Protein 3WMV (pdb70)

Secondary structure (DSSP, 8-state):
---BEEEETTT--EEEETT--SSPPTTEEEEEES--SGGG-EEEEEEETTEEEEEETTT--EEEETT--SSPPTTPBEEEES---GGG-EEEETTTTEEEETTS-EEEETT--SSPPTTEEEEEES--SGGG-EEEEETTEEEEE--TT-/--BEEEETTT--EEEETT--SSPPTTEEEEEES---GGG-EEEEEEETTEEEEEETTT--EEEETT--SSPPTTPBEEEES---GGG-EEEETTTTEEEETTS-EEEETT--SSPPTTEEEEEE---SGGG-EEEEETTEEEEE--TT-

B-factor: mean 10.05, std 6.32, range [4.51, 70.43]

Sequence (299 aa):
MATFLIKHKASGKFLHPKGGSSNPANDTNLVLHSDIHERMYFQFDVVDERWGYIKHAASGKIVHPLGGKADPPNETKLVLHQDRHDRALFAMMDFFNDNIIHKAGKYVHPKGGSSTTNPPNETLTVMMHGDKHGAMEFIFVSPKNKDKRVLVYVATFLIKHKASGKFLHPKGGSSNPANDTNLVLHSDIHERMYFQFDVVDERWGYIKHAASGKIVHPLGGKADPPNETKLVLHQDRHDRALFAMMDFFNDNIIHKAGKYVHPKGGSTNPPNETLTVMHGDKHGAMEFIFVSPKNKDKRVLVYV

Radius of gyration: 20.75 Å; Cα contacts (8 Å, |Δi|>4): 822; chains: 2; bounding box: 52×41×52 Å

Structure (mmCIF, N/CA/C/O backbone):
data_3WMV
#
_entry.id   3WMV
#
_cell.length_a   80.276
_cell.length_b   64.215
_cell.length_c   74.282
_cell.angle_alpha   90.00
_cell.angle_beta   121.51
_cell.angle_gamma   90.00
#
_symmetry.space_group_name_H-M   'C 1 2 1'
#
loop_
_entity.id
_entity.type
_entity.pdbx_description
1 polymer Lectin
2 non-polymer 2-acetamido-2-deoxy-alpha-D-galactopyranose
3 water water
#
loop_
_atom_site.group_PDB
_atom_site.id
_atom_site.type_symbol
_atom_site.label_atom_id
_atom_site.label_alt_id
_atom_site.label_comp_id
_atom_site.label_asym_id
_atom_site.label_entity_id
_atom_site.label_seq_id
_atom_site.pdbx_PDB_ins_code
_atom_site.Cartn_x
_atom_site.Cartn_y
_atom_site.Cartn_z
_atom_site.occupancy
_atom_site.B_iso_or_equiv
_atom_site.auth_seq_id
_atom_site.auth_comp_id
_atom_site.auth_asym_id
_atom_site.auth_atom_id
_atom_site.pdbx_PDB_model_num
ATOM 1 N N . MET A 1 4 ? -1.477 20.734 20.337 1.00 24.86 0 MET A N 1
ATOM 2 C CA . MET A 1 4 ? -0.526 19.689 20.308 1.00 18.29 0 MET A CA 1
ATOM 3 C C . MET A 1 4 ? -1.215 18.450 19.738 1.00 18.15 0 MET A C 1
ATOM 4 O O . MET A 1 4 ? -2.457 18.378 19.656 1.00 22.90 0 MET A O 1
ATOM 9 N N . ALA A 1 5 ? -0.464 17.463 19.277 1.00 15.41 1 ALA A N 1
ATOM 10 C CA . ALA A 1 5 ? -0.997 16.319 18.513 1.00 12.59 1 ALA A CA 1
ATOM 11 C C . ALA A 1 5 ? -1.900 15.510 19.465 1.00 11.51 1 ALA A C 1
ATOM 12 O O . ALA A 1 5 ? -1.483 15.210 20.612 1.00 19.61 1 ALA A O 1
ATOM 14 N N . THR A 1 6 ? -3.062 15.161 19.071 1.00 9.47 2 THR A N 1
ATOM 15 C CA . THR A 1 6 ? -3.918 14.215 19.775 1.00 7.95 2 THR A CA 1
ATOM 16 C C . THR A 1 6 ? -3.936 12.947 18.964 1.00 8.22 2 THR A C 1
ATOM 17 O O . THR A 1 6 ? -4.021 13.016 17.714 1.00 10.26 2 THR A O 1
ATOM 21 N N . PHE A 1 7 ? -3.877 11.803 19.606 1.00 6.77 3 PHE A N 1
ATOM 22 C CA . PHE A 1 7 ? -3.754 10.567 18.904 1.00 6.39 3 PHE A CA 1
ATOM 23 C C . PHE A 1 7 ? -4.398 9.422 19.699 1.00 5.53 3 PHE A C 1
ATOM 24 O O . PHE A 1 7 ? -4.663 9.557 20.883 1.00 6.53 3 PHE A O 1
ATOM 32 N N . LEU A 1 8 ? -4.579 8.320 18.969 1.00 5.90 4 LEU A N 1
ATOM 33 C CA . LEU A 1 8 ? -4.997 7.057 19.586 1.00 5.38 4 LEU A CA 1
ATOM 34 C C . LEU A 1 8 ? -3.752 6.171 19.674 1.00 5.61 4 LEU A C 1
ATOM 35 O O . LEU A 1 8 ? -2.923 6.166 18.773 1.00 6.03 4 LEU A O 1
ATOM 40 N N . ILE A 1 9 ? -3.638 5.447 20.785 1.00 5.02 5 ILE A N 1
ATOM 41 C CA . ILE A 1 9 ? -2.584 4.477 20.989 1.00 5.29 5 ILE A CA 1
ATOM 42 C C . ILE A 1 9 ? -3.155 3.109 20.629 1.00 5.13 5 ILE A C 1
ATOM 43 O O . ILE A 1 9 ? -3.992 2.571 21.327 1.00 5.94 5 ILE A O 1
ATOM 48 N N . LYS A 1 10 ? -2.726 2.597 19.465 1.00 5.43 6 LYS A N 1
ATOM 49 C CA . LYS A 1 10 ? -3.302 1.394 18.883 1.00 4.96 6 LYS A CA 1
ATOM 50 C C . LYS A 1 10 ? -2.348 0.225 18.999 1.00 5.51 6 LYS A C 1
ATOM 51 O O . LYS A 1 10 ? -1.199 0.278 18.489 1.00 5.70 6 LYS A O 1
ATOM 57 N N . HIS A 1 11 ? -2.798 -0.831 19.667 1.00 5.00 7 HIS A N 1
ATOM 58 C CA . HIS A 1 11 ? -2.064 -2.091 19.695 1.00 5.49 7 HIS A CA 1
ATOM 59 C C . HIS A 1 11 ? -2.018 -2.670 18.298 1.00 5.46 7 HIS A C 1
ATOM 60 O O . HIS A 1 11 ? -3.052 -2.906 17.672 1.00 6.90 7 HIS A O 1
ATOM 67 N N . LYS A 1 12 ? -0.821 -2.796 17.728 1.00 5.66 8 LYS A N 1
ATOM 68 C CA . LYS A 1 12 ? -0.704 -3.019 16.322 1.00 6.57 8 LYS A CA 1
ATOM 69 C C . LYS A 1 12 ? -1.303 -4.356 15.906 1.00 7.52 8 LYS A C 1
ATOM 70 O O . LYS A 1 12 ? -1.984 -4.458 14.877 1.00 9.53 8 LYS A O 1
ATOM 76 N N . ALA A 1 13 ? -1.061 -5.407 16.668 1.00 7.31 9 ALA A N 1
ATOM 77 C CA . ALA A 1 13 ? -1.507 -6.698 16.275 1.00 9.04 9 ALA A CA 1
ATOM 78 C C . ALA A 1 13 ? -3.017 -6.868 16.283 1.00 8.40 9 ALA A C 1
ATOM 79 O O . ALA A 1 13 ? -3.586 -7.477 15.378 1.00 13.94 9 ALA A O 1
ATOM 81 N N . SER A 1 14 ? -3.689 -6.294 17.279 1.00 7.35 10 SER A N 1
ATOM 82 C CA . SER A 1 14 ? -5.108 -6.522 17.480 1.00 7.77 10 SER A CA 1
ATOM 83 C C . SER A 1 14 ? -6.006 -5.423 16.988 1.00 6.80 10 SER A C 1
ATOM 84 O O . SER A 1 14 ? -7.215 -5.641 16.849 1.00 8.78 10 SER A O 1
ATOM 87 N N . GLY A 1 15 ? -5.451 -4.228 16.816 1.00 6.70 11 GLY A N 1
ATOM 88 C CA . GLY A 1 15 ? -6.221 -3.048 16.526 1.00 6.99 11 GLY A CA 1
ATOM 89 C C . GLY A 1 15 ? -6.963 -2.435 17.691 1.00 6.03 11 GLY A C 1
ATOM 90 O O . GLY A 1 15 ? -7.681 -1.445 17.498 1.00 7.33 11 GLY A O 1
ATOM 91 N N . LYS A 1 16 ? -6.845 -3.006 18.889 1.00 6.25 12 LYS A N 1
ATOM 92 C CA . LYS A 1 16 ? -7.431 -2.410 20.068 1.00 6.38 12 LYS A CA 1
ATOM 93 C C . LYS A 1 16 ? -6.636 -1.167 20.485 1.00 5.58 12 LYS A C 1
ATOM 94 O O . LYS A 1 16 ? -5.509 -0.958 20.047 1.00 7.08 12 LYS A O 1
ATOM 100 N N . PHE A 1 17 ? -7.230 -0.343 21.342 1.00 5.59 13 PHE A N 1
ATOM 101 C CA . PHE A 1 17 ? -6.671 0.938 21.738 1.00 5.72 13 PHE A CA 1
ATOM 102 C C . PHE A 1 17 ? -6.448 0.973 23.243 1.00 5.61 13 PHE A C 1
ATOM 103 O O . PHE A 1 17 ? -7.166 0.359 24.024 1.00 6.27 13 PHE A O 1
ATOM 111 N N . LEU A 1 18 ? -5.507 1.813 23.673 1.00 5.73 14 LEU A N 1
ATOM 112 C CA . LEU A 1 18 ? -5.317 2.090 25.103 1.00 5.83 14 LEU A CA 1
ATOM 113 C C . LEU A 1 18 ? -6.432 2.967 25.600 1.00 5.58 14 LEU A C 1
ATOM 114 O O . LEU A 1 18 ? -6.757 3.986 24.993 1.00 6.43 14 LEU A O 1
ATOM 119 N N . HIS A 1 19 ? -7.050 2.565 26.739 1.00 6.30 15 HIS A N 1
ATOM 120 C CA . HIS A 1 19 ? -8.092 3.280 27.399 1.00 6.48 15 HIS A CA 1
ATOM 121 C C . HIS A 1 19 ? -7.834 3.329 28.905 1.00 6.48 15 HIS A C 1
ATOM 122 O O . HIS A 1 19 ? -7.309 2.365 29.450 1.00 7.08 15 HIS A O 1
ATOM 129 N N . PRO A 1 20 ? -8.310 4.366 29.614 1.00 7.01 16 PRO A N 1
ATOM 130 C CA . PRO A 1 20 ? -8.468 4.163 31.112 1.00 7.81 16 PRO A CA 1
ATOM 131 C C . PRO A 1 20 ? -9.554 3.127 31.324 1.00 7.68 16 PRO A C 1
ATOM 132 O O . PRO A 1 20 ? -10.625 3.246 30.663 1.00 8.12 16 PRO A O 1
ATOM 136 N N . LYS A 1 21 ? -9.370 2.216 32.260 1.00 7.82 17 LYS A N 1
ATOM 137 C CA . LYS A 1 21 ? -10.429 1.281 32.602 1.00 8.83 17 LYS A CA 1
ATOM 138 C C . LYS A 1 21 ? -11.653 2.024 33.064 1.00 9.03 17 LYS A C 1
ATOM 139 O O . LYS A 1 21 ? -11.586 2.879 33.983 1.00 10.29 17 LYS A O 1
ATOM 145 N N . GLY A 1 22 ? -12.798 1.791 32.426 1.00 9.41 18 GLY A N 1
ATOM 146 C CA . GLY A 1 22 ? -14.013 2.498 32.695 1.00 10.75 18 GLY A CA 1
ATOM 147 C C . GLY A 1 22 ? -14.293 3.684 31.781 1.00 10.10 18 GLY A C 1
ATOM 148 O O . GLY A 1 22 ? -15.431 4.160 31.775 1.00 11.34 18 GLY A O 1
ATOM 149 N N . GLY A 1 23 ? -13.298 4.175 31.085 1.00 9.58 19 GLY A N 1
ATOM 150 C CA . GLY A 1 23 ? -13.527 5.171 30.064 1.00 9.86 19 GLY A CA 1
ATOM 151 C C . GLY A 1 23 ? -13.936 6.529 30.543 1.00 9.58 19 GLY A C 1
ATOM 152 O O . GLY A 1 23 ? -14.547 7.317 29.802 1.00 10.53 19 GLY A O 1
ATOM 153 N N . SER A 1 24 ? -13.543 6.932 31.778 1.00 9.88 20 SER A N 1
ATOM 154 C CA . SER A 1 24 ? -13.974 8.197 32.305 1.00 10.40 20 SER A CA 1
ATOM 155 C C . SER A 1 24 ? -13.210 9.390 31.741 1.00 9.78 20 SER A C 1
ATOM 156 O O . SER A 1 24 ? -11.997 9.270 31.427 1.00 9.68 20 SER A O 1
ATOM 159 N N . SER A 1 25 ? -13.877 10.537 31.675 1.00 9.91 21 SER A N 1
ATOM 160 C CA . SER A 1 25 ? -13.175 11.780 31.434 1.00 10.03 21 SER A CA 1
ATOM 161 C C . SER A 1 25 ? -12.303 12.200 32.555 1.00 10.25 21 SER A C 1
ATOM 162 O O . SER A 1 25 ? -11.445 13.067 32.315 1.00 11.17 21 SER A O 1
ATOM 165 N N . ASN A 1 26 ? -12.519 11.688 33.756 1.00 9.98 22 ASN A N 1
ATOM 166 C CA . ASN A 1 26 ? -11.683 12.019 34.878 1.00 11.26 22 ASN A CA 1
ATOM 167 C C . ASN A 1 26 ? -11.401 10.790 35.745 1.00 10.74 22 ASN A C 1
ATOM 168 O O . ASN A 1 26 ? -11.959 10.625 36.832 1.00 12.14 22 ASN A O 1
ATOM 173 N N . PRO A 1 27 ? -10.585 9.840 35.211 1.00 9.92 23 PRO A N 1
ATOM 174 C CA . PRO A 1 27 ? -10.288 8.629 35.973 1.00 10.02 23 PRO A CA 1
ATOM 175 C C . PRO A 1 27 ? -9.646 8.974 37.310 1.00 10.13 23 PRO A C 1
ATOM 176 O O . PRO A 1 27 ? -8.801 9.889 37.364 1.00 10.88 23 PRO A O 1
ATOM 180 N N . ALA A 1 28 ? -9.899 8.189 38.342 1.00 11.08 24 ALA A N 1
ATOM 181 C CA . ALA A 1 28 ? -9.165 8.392 39.612 1.00 10.94 24 ALA A CA 1
ATOM 182 C C . ALA A 1 28 ? -7.671 8.085 39.424 1.00 9.83 24 ALA A C 1
ATOM 183 O O . ALA A 1 28 ? -7.232 7.323 38.568 1.00 9.40 24 ALA A O 1
ATOM 185 N N . ASN A 1 29 ? -6.837 8.675 40.278 1.00 9.96 25 ASN A N 1
ATOM 186 C CA . ASN A 1 29 ? -5.449 8.258 40.338 1.00 9.15 25 ASN A CA 1
ATOM 187 C C . ASN A 1 29 ? -5.387 6.758 40.517 1.00 8.49 25 ASN A C 1
ATOM 188 O O . ASN A 1 29 ? -6.161 6.146 41.254 1.00 9.26 25 ASN A O 1
ATOM 193 N N . ASP A 1 30 ? -4.396 6.184 39.839 1.00 7.83 26 ASP A N 1
ATOM 194 C CA . ASP A 1 30 ? -4.074 4.771 39.851 1.00 8.75 26 ASP A CA 1
ATOM 195 C C . ASP A 1 30 ? -5.111 3.924 39.088 1.00 8.72 26 ASP A C 1
ATOM 196 O O . ASP A 1 30 ? -5.079 2.686 39.221 1.00 10.63 26 ASP A O 1
ATOM 201 N N . THR A 1 31 ? -5.938 4.537 38.246 1.00 8.68 27 THR A N 1
ATOM 202 C CA . THR A 1 31 ? -6.797 3.761 37.331 1.00 8.61 27 THR A CA 1
ATOM 203 C C . THR A 1 31 ? -5.938 2.995 36.371 1.00 8.16 27 THR A C 1
ATOM 204 O O . THR A 1 31 ? -5.054 3.569 35.694 1.00 7.94 27 THR A O 1
ATOM 208 N N . ASN A 1 32 ? -6.216 1.686 36.197 1.00 8.62 28 ASN A N 1
ATOM 209 C CA . ASN A 1 32 ? -5.508 0.883 35.232 1.00 8.30 28 ASN A CA 1
ATOM 210 C C . ASN A 1 32 ? -5.788 1.311 33.788 1.00 7.59 28 ASN A C 1
ATOM 211 O O . ASN A 1 32 ? -6.866 1.751 33.454 1.00 9.05 28 ASN A O 1
ATOM 216 N N . LEU A 1 33 ? -4.758 1.163 32.962 1.00 7.22 29 LEU A N 1
ATOM 217 C CA . LEU A 1 33 ? -4.856 1.325 31.505 1.00 6.75 29 LEU A CA 1
ATOM 218 C C . LEU A 1 33 ? -5.078 -0.055 30.873 1.00 7.17 29 LEU A C 1
ATOM 219 O O . LEU A 1 33 ? -4.301 -0.971 31.139 1.00 7.79 29 LEU A O 1
ATOM 224 N N . VAL A 1 34 ? -6.116 -0.175 30.081 1.00 6.81 30 VAL A N 1
ATOM 225 C CA . VAL A 1 34 ? -6.536 -1.412 29.458 1.00 6.65 30 VAL A CA 1
ATOM 226 C C . VAL A 1 34 ? -6.549 -1.250 27.925 1.00 6.40 30 VAL A C 1
ATOM 227 O O . VAL A 1 34 ? -6.493 -0.131 27.420 1.00 7.55 30 VAL A O 1
ATOM 231 N N . LEU A 1 35 ? -6.740 -2.352 27.230 1.00 6.77 31 LEU A N 1
ATOM 232 C CA . LEU A 1 35 ? -7.023 -2.334 25.798 1.00 6.63 31 LEU A CA 1
ATOM 233 C C . LEU A 1 35 ? -8.541 -2.489 25.579 1.00 6.87 31 LEU A C 1
ATOM 234 O O . LEU A 1 35 ? -9.177 -3.308 26.244 1.00 7.48 31 LEU A O 1
ATOM 239 N N . HIS A 1 36 ? -9.067 -1.732 24.633 1.00 6.78 32 HIS A N 1
ATOM 240 C CA . HIS A 1 36 ? -10.492 -1.789 24.304 1.00 7.02 32 HIS A CA 1
ATOM 241 C C . HIS A 1 36 ? -10.672 -1.338 22.874 1.00 6.92 32 HIS A C 1
ATOM 242 O O . HIS A 1 36 ? -9.944 -0.492 22.360 1.00 7.03 32 HIS A O 1
ATOM 249 N N . SER A 1 37 ? -11.674 -1.898 22.217 1.00 8.45 33 SER A N 1
ATOM 250 C CA . SER A 1 37 ? -12.019 -1.574 20.829 1.00 8.45 33 SER A CA 1
ATOM 251 C C . SER A 1 37 ? -12.648 -0.285 20.538 1.00 9.41 33 SER A C 1
ATOM 252 O O . SER A 1 37 ? -12.594 0.186 19.395 1.00 12.55 33 SER A O 1
ATOM 255 N N . ASP A 1 38 ? -13.281 0.382 21.491 1.00 9.15 34 ASP A N 1
ATOM 256 C CA . ASP A 1 38 ? -14.060 1.583 21.195 1.00 10.48 34 ASP A CA 1
ATOM 257 C C . ASP A 1 38 ? -13.107 2.761 20.898 1.00 8.15 34 ASP A C 1
ATOM 258 O O . ASP A 1 38 ? -11.987 2.841 21.444 1.00 8.03 34 ASP A O 1
ATOM 263 N N . ILE A 1 39 ? -13.653 3.712 20.154 1.00 8.48 35 ILE A N 1
ATOM 264 C CA . ILE A 1 39 ? -13.026 4.967 19.915 1.00 8.06 35 ILE A CA 1
ATOM 265 C C . ILE A 1 39 ? -13.948 6.105 20.414 1.00 8.47 35 ILE A C 1
ATOM 266 O O . ILE A 1 39 ? -15.125 6.157 20.031 1.00 10.45 35 ILE A O 1
ATOM 271 N N . HIS A 1 40 ? -13.436 6.991 21.260 1.00 8.19 36 HIS A N 1
ATOM 272 C CA . HIS A 1 40 ? -14.146 8.121 21.752 1.00 8.29 36 HIS A CA 1
ATOM 273 C C . HIS A 1 40 ? -13.131 9.065 22.420 1.00 7.51 36 HIS A C 1
ATOM 274 O O . HIS A 1 40 ? -11.964 8.717 22.606 1.00 7.46 36 HIS A O 1
ATOM 281 N N . GLU A 1 41 ? -13.583 10.272 22.757 1.00 8.37 37 GLU A N 1
ATOM 282 C CA . GLU A 1 41 ? -12.670 11.292 23.237 1.00 8.14 37 GLU A CA 1
ATOM 283 C C . GLU A 1 41 ? -12.000 10.977 24.569 1.00 8.05 37 GLU A C 1
ATOM 284 O O . GLU A 1 41 ? -10.989 11.596 24.889 1.00 8.65 37 GLU A O 1
ATOM 290 N N . ARG A 1 42 ? -12.538 10.039 25.341 1.00 8.14 38 ARG A N 1
ATOM 291 C CA . ARG A 1 42 ? -11.974 9.627 26.613 1.00 7.75 38 ARG A CA 1
ATOM 292 C C . ARG A 1 42 ? -10.890 8.577 26.459 1.00 7.49 38 ARG A C 1
ATOM 293 O O . ARG A 1 42 ? -10.350 8.087 27.474 1.00 7.72 38 ARG A O 1
ATOM 301 N N . MET A 1 43 ? -10.473 8.241 25.240 1.00 7.25 39 MET A N 1
ATOM 302 C CA . MET A 1 43 ? -9.327 7.373 24.999 1.00 6.90 39 MET A CA 1
ATOM 303 C C . MET A 1 43 ? -8.307 8.075 24.090 1.00 6.46 39 MET A C 1
ATOM 304 O O . MET A 1 43 ? -7.335 7.472 23.656 1.00 7.04 39 MET A O 1
ATOM 309 N N . TYR A 1 44 ? -8.457 9.381 23.884 1.00 6.06 40 TYR A N 1
ATOM 310 C CA . TYR A 1 44 ? -7.447 10.179 23.192 1.00 6.28 40 TYR A CA 1
ATOM 311 C C . TYR A 1 44 ? -6.236 10.411 24.156 1.00 6.06 40 TYR A C 1
ATOM 312 O O . TYR A 1 44 ? -6.438 10.686 25.350 1.00 6.54 40 TYR A O 1
ATOM 321 N N . PHE A 1 45 ? -5.053 10.434 23.556 1.00 5.76 41 PHE A N 1
ATOM 322 C CA . PHE A 1 45 ? -3.814 10.721 24.291 1.00 5.88 41 PHE A CA 1
ATOM 323 C C . PHE A 1 45 ? -3.070 11.864 23.559 1.00 5.96 41 PHE A C 1
ATOM 324 O O . PHE A 1 45 ? -3.309 12.169 22.399 1.00 6.33 41 PHE A O 1
ATOM 332 N N . GLN A 1 46 ? -2.178 12.468 24.327 1.00 6.29 42 GLN A N 1
ATOM 333 C CA . GLN A 1 46 ? -1.241 13.469 23.882 1.00 6.67 42 GLN A CA 1
ATOM 334 C C . GLN A 1 46 ? 0.133 13.129 24.450 1.00 6.75 42 GLN A C 1
ATOM 335 O O . GLN A 1 46 ? 0.237 12.236 25.345 1.00 8.79 42 GLN A O 1
ATOM 341 N N . PHE A 1 47 ? 1.199 13.698 23.933 1.00 6.63 43 PHE A N 1
ATOM 342 C CA . PHE A 1 47 ? 2.549 13.454 24.457 1.00 6.09 43 PHE A CA 1
ATOM 343 C C . PHE A 1 47 ? 3.204 14.771 24.732 1.00 6.58 43 PHE A C 1
ATOM 344 O O . PHE A 1 47 ? 3.293 15.621 23.853 1.00 8.27 43 PHE A O 1
ATOM 352 N N . ASP A 1 48 ? 3.644 14.979 25.956 1.00 6.44 44 ASP A N 1
ATOM 353 C CA . ASP A 1 48 ? 4.302 16.227 26.375 1.00 7.05 44 ASP A CA 1
ATOM 354 C C . ASP A 1 48 ? 5.800 15.948 26.460 1.00 6.44 44 ASP A C 1
ATOM 355 O O . ASP A 1 48 ? 6.279 15.250 27.366 1.00 7.77 44 ASP A O 1
ATOM 360 N N . VAL A 1 49 ? 6.544 16.486 25.538 1.00 6.77 45 VAL A N 1
ATOM 361 C CA . VAL A 1 49 ? 7.985 16.303 25.489 1.00 7.18 45 VAL A CA 1
ATOM 362 C C . VAL A 1 49 ? 8.664 16.976 26.675 1.00 7.24 45 VAL A C 1
ATOM 363 O O . VAL A 1 49 ? 8.394 18.133 26.989 1.00 8.69 45 VAL A O 1
ATOM 367 N N . VAL A 1 50 ? 9.550 16.233 27.346 1.00 6.98 46 VAL A N 1
ATOM 368 C CA . VAL A 1 50 ? 10.350 16.747 28.457 1.00 7.26 46 VAL A CA 1
ATOM 369 C C . VAL A 1 50 ? 11.803 16.887 28.061 1.00 8.24 46 VAL A C 1
ATOM 370 O O . VAL A 1 50 ? 12.423 17.918 28.361 1.00 10.65 46 VAL A O 1
ATOM 374 N N . ASP A 1 51 ? 12.393 15.895 27.440 1.00 7.73 47 ASP A N 1
ATOM 375 C CA . ASP A 1 51 ? 13.821 15.863 27.137 1.00 10.36 47 ASP A CA 1
ATOM 376 C C . ASP A 1 51 ? 14.046 14.992 25.913 1.00 9.03 47 ASP A C 1
ATOM 377 O O . ASP A 1 51 ? 14.207 13.764 26.049 1.00 8.24 47 ASP A O 1
ATOM 382 N N . GLU A 1 52 ? 14.075 15.602 24.732 1.00 9.20 48 GLU A N 1
ATOM 383 C CA . GLU A 1 52 ? 14.349 14.920 23.472 1.00 8.64 48 GLU A CA 1
ATOM 384 C C . GLU A 1 52 ? 13.290 13.835 23.260 1.00 7.25 48 GLU A C 1
ATOM 385 O O . GLU A 1 52 ? 12.146 14.160 23.007 1.00 8.02 48 GLU A O 1
ATOM 391 N N . ARG A 1 53 ? 13.680 12.543 23.297 1.00 5.90 49 ARG A N 1
ATOM 392 C CA . ARG A 1 53 ? 12.693 11.481 23.126 1.00 6.03 49 ARG A CA 1
ATOM 393 C C . ARG A 1 53 ? 11.750 11.325 24.342 1.00 5.54 49 ARG A C 1
ATOM 394 O O . ARG A 1 53 ? 10.687 10.687 24.163 1.00 5.97 49 ARG A O 1
ATOM 402 N N . TRP A 1 54 ? 12.159 11.736 25.521 1.00 6.01 50 TRP A N 1
ATOM 403 C CA . TRP A 1 54 ? 11.464 11.409 26.735 1.00 5.77 50 TRP A CA 1
ATOM 404 C C . TRP A 1 54 ? 10.381 12.415 27.038 1.00 5.93 50 TRP A C 1
ATOM 405 O O . TRP A 1 54 ? 10.581 13.643 26.896 1.00 6.73 50 TRP A O 1
ATOM 416 N N . GLY A 1 55 ? 9.246 11.929 27.519 1.00 6.05 51 GLY A N 1
ATOM 417 C CA . GLY A 1 55 ? 8.153 12.782 27.881 1.00 6.63 51 GLY A CA 1
ATOM 418 C C . GLY A 1 55 ? 7.067 12.036 28.619 1.00 5.74 51 GLY A C 1
ATOM 419 O O . GLY A 1 55 ? 7.217 10.898 29.006 1.00 6.01 51 GLY A O 1
ATOM 420 N N . TYR A 1 56 ? 5.939 12.751 28.784 1.00 5.78 52 TYR A N 1
ATOM 421 C CA . TYR A 1 56 ? 4.773 12.229 29.498 1.00 5.85 52 TYR A CA 1
ATOM 422 C C . TYR A 1 56 ? 3.689 11.846 28.522 1.00 5.39 52 TYR A C 1
ATOM 423 O O . TYR A 1 56 ? 3.342 12.642 27.638 1.00 6.16 52 TYR A O 1
ATOM 432 N N . ILE A 1 57 ? 3.119 10.660 28.694 1.00 5.67 53 ILE A N 1
ATOM 433 C CA . ILE A 1 57 ? 1.982 10.197 27.892 1.00 5.62 53 ILE A CA 1
ATOM 434 C C . ILE A 1 57 ? 0.725 10.645 28.650 1.00 5.32 53 ILE A C 1
ATOM 435 O O . ILE A 1 57 ? 0.472 10.146 29.747 1.00 6.16 53 ILE A O 1
ATOM 440 N N . LYS A 1 58 ? -0.029 11.558 28.064 1.00 5.80 54 LYS A N 1
ATOM 441 C CA . LYS A 1 58 ? -1.095 12.255 28.762 1.00 5.92 54 LYS A CA 1
ATOM 442 C C . LYS A 1 58 ? -2.467 11.835 28.258 1.00 6.02 54 LYS A C 1
ATOM 443 O O . LYS A 1 58 ? -2.747 11.896 27.056 1.00 6.25 54 LYS A O 1
ATOM 449 N N . HIS A 1 59 ? -3.325 11.429 29.175 1.00 6.06 55 HIS A N 1
ATOM 450 C CA . HIS A 1 59 ? -4.752 11.178 28.886 1.00 6.66 55 HIS A CA 1
ATOM 451 C C . HIS A 1 59 ? -5.404 12.537 28.614 1.00 6.31 55 HIS A C 1
ATOM 452 O O . HIS A 1 59 ? -5.462 13.368 29.491 1.00 8.02 55 HIS A O 1
ATOM 459 N N . ALA A 1 60 ? -5.852 12.772 27.362 1.00 6.33 56 ALA A N 1
ATOM 460 C CA . ALA A 1 60 ? -6.237 14.111 26.994 1.00 7.24 56 ALA A CA 1
ATOM 461 C C . ALA A 1 60 ? -7.392 14.649 27.838 1.00 7.86 56 ALA A C 1
ATOM 462 O O . ALA A 1 60 ? -7.415 15.815 28.203 1.00 9.41 56 ALA A O 1
ATOM 464 N N . ALA A 1 61 ? -8.382 13.787 28.116 1.00 7.40 57 ALA A N 1
ATOM 465 C CA . ALA A 1 61 ? -9.581 14.298 28.768 1.00 8.36 57 ALA A CA 1
ATOM 466 C C . ALA A 1 61 ? -9.301 14.741 30.214 1.00 9.10 57 ALA A C 1
ATOM 467 O O . ALA A 1 61 ? -9.966 15.658 30.690 1.00 10.61 57 ALA A O 1
ATOM 469 N N . SER A 1 62 ? -8.404 14.064 30.936 1.00 8.19 58 SER A N 1
ATOM 470 C CA . SER A 1 62 ? -8.218 14.293 32.338 1.00 8.99 58 SER A CA 1
ATOM 471 C C . SER A 1 62 ? -6.972 15.032 32.685 1.00 8.58 58 SER A C 1
ATOM 472 O O . SER A 1 62 ? -6.863 15.561 33.790 1.00 10.51 58 SER A O 1
ATOM 475 N N . GLY A 1 63 ? -5.968 15.008 31.825 1.00 7.98 59 GLY A N 1
ATOM 476 C CA . GLY A 1 63 ? -4.684 15.516 32.153 1.00 8.17 59 GLY A CA 1
ATOM 477 C C . GLY A 1 63 ? -3.788 14.628 33.001 1.00 7.60 59 GLY A C 1
ATOM 478 O O . GLY A 1 63 ? -2.624 14.991 33.285 1.00 8.40 59 GLY A O 1
ATOM 479 N N . LYS A 1 64 ? -4.250 13.447 33.434 1.00 7.07 60 LYS A N 1
ATOM 480 C CA . LYS A 1 64 ? -3.407 12.513 34.127 1.00 6.63 60 LYS A CA 1
ATOM 481 C C . LYS A 1 64 ? -2.474 11.847 33.100 1.00 6.81 60 LYS A C 1
ATOM 482 O O . LYS A 1 64 ? -2.796 11.806 31.903 1.00 7.34 60 LYS A O 1
ATOM 488 N N . ILE A 1 65 ? -1.338 11.333 33.575 1.00 6.30 61 ILE A N 1
ATOM 489 C CA . ILE A 1 65 ? -0.355 10.764 32.690 1.00 5.92 61 ILE A CA 1
ATOM 490 C C . ILE A 1 65 ? -0.081 9.315 33.069 1.00 5.48 61 ILE A C 1
ATOM 491 O O . ILE A 1 65 ? -0.444 8.822 34.147 1.00 6.06 61 ILE A O 1
ATOM 496 N N . VAL A 1 66 ? 0.586 8.592 32.151 1.00 5.49 62 VAL A N 1
ATOM 497 C CA . VAL A 1 66 ? 0.873 7.191 32.351 1.00 5.96 62 VAL A CA 1
ATOM 498 C C . VAL A 1 66 ? 2.025 6.999 33.344 1.00 5.84 62 VAL A C 1
ATOM 499 O O . VAL A 1 66 ? 3.087 7.657 33.191 1.00 6.27 62 VAL A O 1
ATOM 503 N N . HIS A 1 67 ? 1.850 6.131 34.340 1.00 6.13 63 HIS A N 1
ATOM 504 C CA . HIS A 1 67 ? 2.874 5.770 35.285 1.00 6.28 63 HIS A CA 1
ATOM 505 C C . HIS A 1 67 ? 2.930 4.252 35.418 1.00 6.41 63 HIS A C 1
ATOM 506 O O . HIS A 1 67 ? 1.904 3.576 35.372 1.00 7.50 63 HIS A O 1
ATOM 513 N N . PRO A 1 68 ? 4.107 3.703 35.740 1.00 7.39 64 PRO A N 1
ATOM 514 C CA . PRO A 1 68 ? 4.135 2.386 36.425 1.00 8.94 64 PRO A CA 1
ATOM 515 C C . PRO A 1 68 ? 3.421 2.527 37.780 1.00 7.55 64 PRO A C 1
ATOM 516 O O . PRO A 1 68 ? 3.749 3.478 38.517 1.00 8.45 64 PRO A O 1
ATOM 520 N N . LEU A 1 69 ? 2.553 1.598 38.130 1.00 7.74 65 LEU A N 1
ATOM 521 C CA . LEU A 1 69 ? 1.854 1.679 39.422 1.00 7.99 65 LEU A CA 1
ATOM 522 C C . LEU A 1 69 ? 2.911 1.685 40.517 1.00 9.23 65 LEU A C 1
ATOM 523 O O . LEU A 1 69 ? 3.786 0.789 40.583 1.00 10.21 65 LEU A O 1
ATOM 528 N N . GLY A 1 70 ? 2.833 2.653 41.419 1.00 9.89 66 GLY A N 1
ATOM 529 C CA . GLY A 1 70 ? 3.709 2.786 42.525 1.00 10.13 66 GLY A CA 1
ATOM 530 C C . GLY A 1 70 ? 4.839 3.742 42.205 1.00 10.56 66 GLY A C 1
ATOM 531 O O . GLY A 1 70 ? 5.598 4.170 43.118 1.00 12.47 66 GLY A O 1
ATOM 532 N N . GLY A 1 71 ? 5.081 4.063 40.931 1.00 9.39 67 GLY A N 1
ATOM 533 C CA . GLY A 1 71 ? 6.033 5.059 40.593 1.00 10.42 67 GLY A CA 1
ATOM 534 C C . GLY A 1 71 ? 7.486 4.805 40.817 1.00 9.95 67 GLY A C 1
ATOM 535 O O . GLY A 1 71 ? 8.249 5.785 40.994 1.00 11.36 67 GLY A O 1
ATOM 536 N N . LYS A 1 72 ? 7.955 3.582 40.776 1.00 10.78 68 LYS A N 1
ATOM 537 C CA . LYS A 1 72 ? 9.373 3.313 40.975 1.00 12.66 68 LYS A CA 1
ATOM 538 C C . LYS A 1 72 ? 10.173 3.551 39.717 1.00 10.85 68 LYS A C 1
ATOM 539 O O . LYS A 1 72 ? 9.665 3.393 38.584 1.00 11.97 68 LYS A O 1
ATOM 545 N N . ALA A 1 73 ? 11.431 3.889 39.916 1.00 11.06 69 ALA A N 1
ATOM 546 C CA . ALA A 1 73 ? 12.283 4.217 38.838 1.00 11.68 69 ALA A CA 1
ATOM 547 C C . ALA A 1 73 ? 12.557 3.021 37.878 1.00 10.22 69 ALA A C 1
ATOM 548 O O . ALA A 1 73 ? 12.710 3.204 36.649 1.00 11.07 69 ALA A O 1
ATOM 550 N N . ASP A 1 74 ? 12.721 1.862 38.427 1.00 10.17 70 ASP A N 1
ATOM 551 C CA . ASP A 1 74 ? 13.091 0.651 37.700 1.00 9.72 70 ASP A CA 1
ATOM 552 C C . ASP A 1 74 ? 12.109 -0.440 38.016 1.00 10.59 70 ASP A C 1
ATOM 553 O O . ASP A 1 74 ? 12.424 -1.405 38.706 1.00 13.10 70 ASP A O 1
ATOM 558 N N . PRO A 1 75 ? 10.868 -0.325 37.500 1.00 10.43 71 PRO A N 1
ATOM 559 C CA . PRO A 1 75 ? 9.778 -1.229 37.889 1.00 12.25 71 PRO A CA 1
ATOM 560 C C . PRO A 1 75 ? 10.046 -2.633 37.344 1.00 10.91 71 PRO A C 1
ATOM 561 O O . PRO A 1 75 ? 10.558 -2.812 36.219 1.00 10.81 71 PRO A O 1
ATOM 565 N N . PRO A 1 76 ? 9.639 -3.679 38.057 1.00 11.19 72 PRO A N 1
ATOM 566 C CA . PRO A 1 76 ? 9.809 -5.039 37.542 1.00 10.73 72 PRO A CA 1
ATOM 567 C C . PRO A 1 76 ? 8.844 -5.388 36.453 1.00 10.16 72 PRO A C 1
ATOM 568 O O . PRO A 1 76 ? 7.772 -4.780 36.262 1.00 10.05 72 PRO A O 1
ATOM 572 N N . ASN A 1 77 ? 9.120 -6.463 35.729 1.00 9.96 73 ASN A N 1
ATOM 573 C CA . ASN A 1 77 ? 8.126 -7.062 34.812 1.00 9.60 73 ASN A CA 1
ATOM 574 C C . ASN A 1 77 ? 6.812 -7.287 35.518 1.00 9.70 73 ASN A C 1
ATOM 575 O O . ASN A 1 77 ? 6.772 -7.672 36.669 1.00 10.62 73 ASN A O 1
ATOM 580 N N . GLU A 1 78 ? 5.733 -7.073 34.770 1.00 9.07 74 GLU A N 1
ATOM 581 C CA . GLU A 1 78 ? 4.361 -7.241 35.155 1.00 9.99 74 GLU A CA 1
ATOM 582 C C . GLU A 1 78 ? 3.845 -6.065 35.985 1.00 9.50 74 GLU A C 1
ATOM 583 O O . GLU A 1 78 ? 2.689 -6.076 36.389 1.00 10.92 74 GLU A O 1
ATOM 589 N N . THR A 1 79 ? 4.632 -4.982 36.167 1.00 8.92 75 THR A N 1
ATOM 590 C CA . THR A 1 79 ? 4.119 -3.797 36.860 1.00 8.70 75 THR A CA 1
ATOM 591 C C . THR A 1 79 ? 2.938 -3.237 36.045 1.00 7.79 75 THR A C 1
ATOM 592 O O . THR A 1 79 ? 3.141 -2.958 34.830 1.00 8.41 75 THR A O 1
ATOM 596 N N . LYS A 1 80 ? 1.836 -2.986 36.680 1.00 8.95 76 LYS A N 1
ATOM 597 C CA . LYS A 1 80 ? 0.695 -2.477 35.973 1.00 9.52 76 LYS A CA 1
ATOM 598 C C . LYS A 1 80 ? 0.934 -1.039 35.545 1.00 8.09 76 LYS A C 1
ATOM 599 O O . LYS A 1 80 ? 1.558 -0.255 36.286 1.00 9.31 76 LYS A O 1
ATOM 605 N N . LEU A 1 81 ? 0.376 -0.654 34.401 1.00 7.81 77 LEU A N 1
ATOM 606 C CA . LEU A 1 81 ? 0.334 0.759 33.944 1.00 7.58 77 LEU A CA 1
ATOM 607 C C . LEU A 1 81 ? -0.948 1.410 34.377 1.00 6.79 77 LEU A C 1
ATOM 608 O O . LEU A 1 81 ? -2.027 0.817 34.161 1.00 7.47 77 LEU A O 1
ATOM 613 N N . VAL A 1 82 ? -0.848 2.611 34.895 1.00 6.86 78 VAL A N 1
ATOM 614 C CA . VAL A 1 82 ? -1.984 3.361 35.427 1.00 6.96 78 VAL A CA 1
ATOM 615 C C . VAL A 1 82 ? -1.879 4.796 35.008 1.00 6.25 78 VAL A C 1
ATOM 616 O O . VAL A 1 82 ? -0.833 5.256 34.535 1.00 7.00 78 VAL A O 1
ATOM 620 N N . LEU A 1 83 ? -2.949 5.536 35.221 1.00 6.88 79 LEU A N 1
ATOM 621 C CA . LEU A 1 83 ? -2.925 7.000 35.145 1.00 6.72 79 LEU A CA 1
ATOM 622 C C . LEU A 1 83 ? -2.725 7.594 36.514 1.00 6.53 79 LEU A C 1
ATOM 623 O O . LEU A 1 83 ? -3.323 7.154 37.487 1.00 7.96 79 LEU A O 1
ATOM 628 N N . HIS A 1 84 ? -1.975 8.677 36.581 1.00 6.80 80 HIS A N 1
ATOM 629 C CA . HIS A 1 84 ? -1.796 9.433 37.819 1.00 6.32 80 HIS A CA 1
ATOM 630 C C . HIS A 1 84 ? -1.485 10.860 37.462 1.00 6.87 80 HIS A C 1
ATOM 631 O O . HIS A 1 84 ? -0.827 11.164 36.469 1.00 7.10 80 HIS A O 1
ATOM 638 N N . GLN A 1 85 ? -1.948 11.807 38.294 1.00 6.97 81 GLN A N 1
ATOM 639 C CA . GLN A 1 85 ? -1.712 13.203 38.073 1.00 7.39 81 GLN A CA 1
ATOM 640 C C . GLN A 1 85 ? -0.263 13.621 38.207 1.00 6.64 81 GLN A C 1
ATOM 641 O O . GLN A 1 85 ? 0.085 14.659 37.628 1.00 7.51 81 GLN A O 1
ATOM 647 N N . ASP A 1 86 ? 0.562 12.972 38.972 1.00 7.03 82 ASP A N 1
ATOM 648 C CA . ASP A 1 86 ? 1.867 13.494 39.267 1.00 6.94 82 ASP A CA 1
ATOM 649 C C . ASP A 1 86 ? 2.771 13.499 38.045 1.00 7.26 82 ASP A C 1
ATOM 650 O O . ASP A 1 86 ? 2.790 12.579 37.218 1.00 7.89 82 ASP A O 1
ATOM 655 N N . ARG A 1 87 ? 3.588 14.537 37.910 1.00 7.51 83 ARG A N 1
ATOM 656 C CA . ARG A 1 87 ? 4.667 14.621 36.966 1.00 7.83 83 ARG A CA 1
ATOM 657 C C . ARG A 1 87 ? 5.985 14.430 37.704 1.00 7.39 83 ARG A C 1
ATOM 658 O O . ARG A 1 87 ? 6.303 15.213 38.582 1.00 10.16 83 ARG A O 1
ATOM 666 N N . HIS A 1 88 ? 6.776 13.455 37.292 1.00 7.51 84 HIS A N 1
ATOM 667 C CA . HIS A 1 88 ? 8.132 13.232 37.815 1.00 6.90 84 HIS A CA 1
ATOM 668 C C . HIS A 1 88 ? 8.811 12.301 36.883 1.00 7.16 84 HIS A C 1
ATOM 669 O O . HIS A 1 88 ? 8.261 11.759 35.932 1.00 7.76 84 HIS A O 1
ATOM 676 N N . ASP A 1 89 ? 10.133 12.113 37.171 1.00 7.09 85 ASP A N 1
ATOM 677 C CA . ASP A 1 89 ? 10.968 11.417 36.264 1.00 7.79 85 ASP A CA 1
ATOM 678 C C . ASP A 1 89 ? 10.777 9.889 36.245 1.00 8.28 85 ASP A C 1
ATOM 679 O O . ASP A 1 89 ? 11.444 9.260 35.371 1.00 12.54 85 ASP A O 1
ATOM 684 N N . ARG A 1 90 ? 9.948 9.316 37.034 1.00 8.09 86 ARG A N 1
ATOM 685 C CA . ARG A 1 90 ? 9.685 7.901 36.906 1.00 8.18 86 ARG A CA 1
ATOM 686 C C . ARG A 1 90 ? 8.523 7.641 35.985 1.00 7.75 86 ARG A C 1
ATOM 687 O O . ARG A 1 90 ? 8.201 6.481 35.715 1.00 8.34 86 ARG A O 1
ATOM 695 N N . ALA A 1 91 ? 7.879 8.709 35.463 1.00 6.84 87 ALA A N 1
ATOM 696 C CA . ALA A 1 91 ? 6.770 8.609 34.517 1.00 7.10 87 ALA A CA 1
ATOM 697 C C . ALA A 1 91 ? 7.194 9.034 33.112 1.00 6.19 87 ALA A C 1
ATOM 698 O O . ALA A 1 91 ? 6.385 9.378 32.274 1.00 6.96 87 ALA A O 1
ATOM 700 N N . LEU A 1 92 ? 8.495 8.969 32.804 1.00 7.01 88 LEU A N 1
ATOM 701 C CA . LEU A 1 92 ? 9.017 9.283 31.477 1.00 6.78 88 LEU A CA 1
ATOM 702 C C . LEU A 1 92 ? 8.989 8.060 30.570 1.00 6.15 88 LEU A C 1
ATOM 703 O O . LEU A 1 92 ? 9.512 6.976 30.944 1.00 6.96 88 LEU A O 1
ATOM 708 N N . PHE A 1 93 ? 8.466 8.251 29.367 1.00 5.54 89 PHE A N 1
ATOM 709 C CA . PHE A 1 93 ? 8.456 7.256 28.290 1.00 5.56 89 PHE A CA 1
A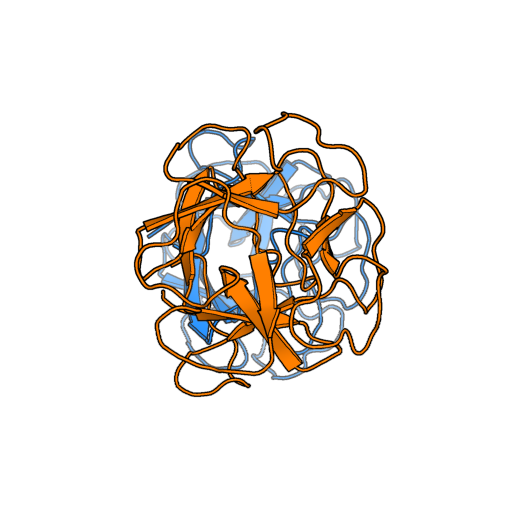TOM 710 C C . PHE A 1 93 ? 8.896 7.923 27.013 1.00 5.42 89 PHE A C 1
ATOM 711 O O . PHE A 1 93 ? 8.896 9.150 26.880 1.00 5.85 89 PHE A O 1
ATOM 719 N N . ALA A 1 94 ? 9.230 7.094 26.037 1.00 5.46 90 ALA A N 1
ATOM 720 C CA . ALA A 1 94 ? 9.479 7.522 24.677 1.00 5.42 90 ALA A CA 1
ATOM 721 C C . ALA A 1 94 ? 8.585 6.753 23.748 1.00 5.15 90 ALA A C 1
ATOM 722 O O . ALA A 1 94 ? 8.265 5.562 23.967 1.00 5.78 90 ALA A O 1
ATOM 724 N N . MET A 1 95 ? 8.102 7.424 22.698 1.00 5.51 91 MET A N 1
ATOM 725 C CA A MET A 1 95 ? 7.153 6.891 21.714 0.70 5.44 91 MET A CA 1
ATOM 726 C CA B MET A 1 95 ? 7.175 6.865 21.738 0.30 5.94 91 MET A CA 1
ATOM 727 C C . MET A 1 95 ? 7.921 6.501 20.481 1.00 5.05 91 MET A C 1
ATOM 728 O O . MET A 1 95 ? 8.186 7.323 19.612 1.00 5.54 91 MET A O 1
ATOM 737 N N . ASP A 1 96 ? 8.367 5.241 20.428 1.00 5.24 92 ASP A N 1
ATOM 738 C CA . ASP A 1 96 ? 9.255 4.765 19.364 1.00 5.09 92 ASP A CA 1
ATOM 739 C C . ASP A 1 96 ? 8.427 4.419 18.152 1.00 4.51 92 ASP A C 1
ATOM 740 O O . ASP A 1 96 ? 7.916 3.299 18.007 1.00 5.30 92 ASP A O 1
ATOM 745 N N . PHE A 1 97 ? 8.226 5.404 17.280 1.00 5.13 93 PHE A N 1
ATOM 746 C CA . PHE A 1 97 ? 7.396 5.268 16.103 1.00 5.14 93 PHE A CA 1
ATOM 747 C C . PHE A 1 97 ? 8.158 4.650 14.952 1.00 5.24 93 PHE A C 1
ATOM 748 O O . PHE A 1 97 ? 7.558 4.458 13.876 1.00 6.16 93 PHE A O 1
ATOM 756 N N . PHE A 1 98 ? 9.414 4.262 15.140 1.00 5.66 94 PHE A N 1
ATOM 757 C CA . PHE A 1 98 ? 10.192 3.539 14.152 1.00 5.93 94 PHE A CA 1
ATOM 758 C C . PHE A 1 98 ? 10.158 2.052 14.387 1.00 6.19 94 PHE A C 1
ATOM 759 O O . PHE A 1 98 ? 9.888 1.257 13.487 1.00 7.32 94 PHE A O 1
ATOM 767 N N . ASN A 1 99 ? 10.425 1.623 15.624 1.00 5.83 95 ASN A N 1
ATOM 768 C CA . ASN A 1 99 ? 10.270 0.225 16.023 1.00 6.14 95 ASN A CA 1
ATOM 769 C C . ASN A 1 99 ? 8.859 -0.128 16.443 1.00 5.50 95 ASN A C 1
ATOM 770 O O . ASN A 1 99 ? 8.583 -1.335 16.666 1.00 6.49 95 ASN A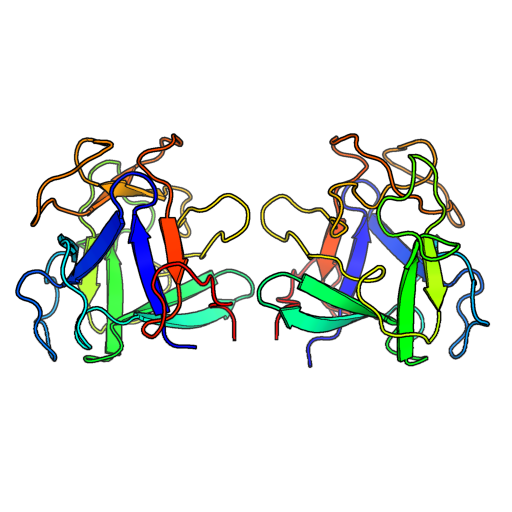 O 1
ATOM 775 N N . ASP A 1 100 ? 7.988 0.845 16.599 1.00 5.13 96 ASP A N 1
ATOM 776 C CA . ASP A 1 100 ? 6.577 0.675 16.980 1.00 5.38 96 ASP A CA 1
ATOM 777 C C . ASP A 1 100 ? 6.431 0.119 18.405 1.00 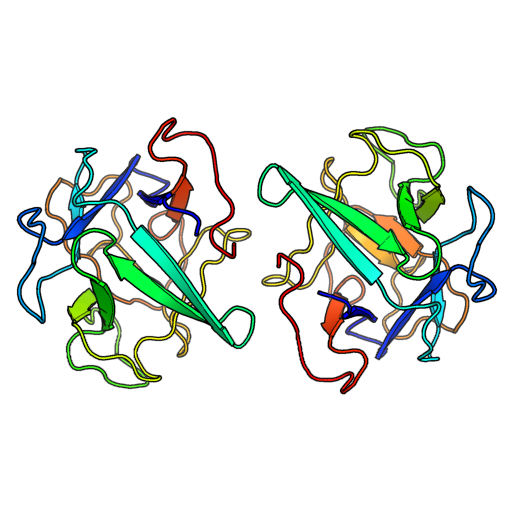5.14 96 ASP A C 1
ATOM 778 O O . ASP A 1 100 ? 5.810 -0.924 18.603 1.00 5.39 96 ASP A O 1
ATOM 783 N N . ASN A 1 101 ? 6.974 0.831 19.386 1.00 5.17 97 ASN A N 1
ATOM 784 C CA . ASN A 1 101 ? 6.792 0.430 20.751 1.00 5.22 97 ASN A CA 1
ATOM 785 C C . ASN A 1 101 ? 6.803 1.673 21.669 1.00 5.54 97 ASN A C 1
ATOM 786 O O . ASN A 1 101 ? 7.097 2.776 21.184 1.00 5.51 97 ASN A O 1
ATOM 791 N N . ILE A 1 102 ? 6.384 1.453 22.918 1.00 5.34 98 ILE A N 1
ATOM 792 C CA . ILE A 1 102 ? 6.406 2.492 23.963 1.00 5.32 98 ILE A CA 1
ATOM 793 C C . ILE A 1 102 ? 7.388 2.041 25.000 1.00 5.46 98 ILE A C 1
ATOM 794 O O . ILE A 1 102 ? 7.166 0.965 25.618 1.00 6.12 98 ILE A O 1
ATOM 799 N N . ILE A 1 103 ? 8.451 2.773 25.222 1.00 5.25 99 ILE A N 1
ATOM 800 C CA . ILE A 1 103 ? 9.520 2.377 26.100 1.00 5.99 99 ILE A CA 1
ATOM 801 C C . ILE A 1 103 ? 9.613 3.310 27.307 1.00 5.75 99 ILE A C 1
ATOM 802 O O . ILE A 1 103 ? 9.566 4.547 27.172 1.00 6.43 99 ILE A O 1
ATOM 807 N N . HIS A 1 104 ? 9.697 2.735 28.503 1.00 6.36 100 HIS A N 1
ATOM 808 C CA . HIS A 1 104 ? 9.919 3.500 29.728 1.00 6.60 100 HIS A CA 1
ATOM 809 C C . HIS A 1 104 ? 11.379 3.886 29.851 1.00 6.78 100 HIS A C 1
ATOM 810 O O . HIS A 1 104 ? 12.289 3.242 29.314 1.00 7.39 100 HIS A O 1
ATOM 817 N N . LYS A 1 105 ? 11.642 4.924 30.676 1.00 7.32 101 LYS A N 1
ATOM 818 C CA . LYS A 1 105 ? 12.996 5.382 30.897 1.00 8.65 101 LYS A CA 1
ATOM 819 C C . LYS A 1 105 ? 13.939 4.277 31.309 1.00 8.27 101 LYS A C 1
ATOM 820 O O . LYS A 1 105 ? 15.123 4.335 30.922 1.00 10.47 101 LYS A O 1
ATOM 826 N N . ALA A 1 106 ? 13.506 3.300 32.099 1.00 7.42 102 ALA A N 1
ATOM 827 C CA . ALA A 1 106 ? 14.387 2.233 32.568 1.00 8.19 102 ALA A CA 1
ATOM 828 C C . ALA A 1 106 ? 14.450 1.058 31.610 1.00 9.01 102 ALA A C 1
ATOM 829 O O . ALA A 1 106 ? 15.135 0.057 31.905 1.00 11.47 102 ALA A O 1
ATOM 831 N N . GLY A 1 107 ? 13.809 1.129 30.462 1.00 8.28 103 GLY A N 1
ATOM 832 C CA . GLY A 1 107 ? 14.070 0.219 29.362 1.00 8.54 103 GLY A CA 1
ATOM 833 C C . GLY A 1 107 ? 12.983 -0.849 29.120 1.00 8.00 103 GLY A C 1
ATOM 834 O O . GLY A 1 107 ? 13.173 -1.578 28.078 1.00 9.61 103 GLY A O 1
ATOM 835 N N . LYS A 1 108 ? 11.966 -0.989 29.947 1.00 7.55 104 LYS A N 1
ATOM 836 C CA . LYS A 1 108 ? 10.939 -1.939 29.659 1.00 7.05 104 LYS A CA 1
ATOM 837 C C . LYS A 1 108 ? 9.873 -1.278 28.782 1.00 6.57 104 LYS A C 1
ATOM 838 O O . LYS A 1 108 ? 9.826 -0.062 28.618 1.00 8.01 104 LYS A O 1
ATOM 844 N N . TYR A 1 109 ? 9.014 -2.095 28.182 1.00 6.29 105 TYR A N 1
ATOM 845 C CA . TYR A 1 109 ? 8.031 -1.696 27.182 1.00 6.66 105 TYR A CA 1
ATOM 846 C C . TYR A 1 109 ? 6.608 -1.887 27.746 1.00 6.17 105 TYR A C 1
ATOM 847 O O . TYR A 1 109 ? 6.354 -2.706 28.612 1.00 6.67 105 TYR A O 1
ATOM 856 N N . VAL A 1 110 ? 5.677 -1.145 27.140 1.00 6.17 106 VAL A N 1
ATOM 857 C CA . VAL A 1 110 ? 4.244 -1.378 27.406 1.00 6.24 106 VAL A CA 1
ATOM 858 C C . VAL A 1 110 ? 3.814 -2.655 26.663 1.00 5.58 106 VAL A C 1
ATOM 859 O O . VAL A 1 110 ? 4.059 -2.808 25.456 1.00 6.06 106 VAL A O 1
ATOM 863 N N . HIS A 1 111 ? 3.154 -3.556 27.401 1.00 5.81 107 HIS A N 1
ATOM 864 C CA . HIS A 1 111 ? 2.613 -4.817 26.896 1.00 5.82 107 HIS A CA 1
ATOM 865 C C . HIS A 1 111 ? 1.160 -4.967 27.303 1.00 5.78 107 HIS A C 1
ATOM 866 O O . HIS A 1 111 ? 0.775 -4.568 28.395 1.00 6.53 107 HIS A O 1
ATOM 873 N N . PRO A 1 112 ? 0.375 -5.718 26.513 1.00 6.27 108 PRO A N 1
ATOM 874 C CA . PRO A 1 112 ? -0.825 -6.310 27.102 1.00 6.74 108 PRO A CA 1
ATOM 875 C C . PRO A 1 112 ? -0.440 -7.418 28.053 1.00 6.91 108 PRO A C 1
ATOM 876 O O . PRO A 1 112 ? 0.473 -8.167 27.727 1.00 7.23 108 PRO A O 1
ATOM 880 N N . LYS A 1 113 ? -1.132 -7.563 29.162 1.00 7.66 109 LYS A N 1
ATOM 881 C CA . LYS A 1 113 ? -0.833 -8.627 30.128 1.00 8.11 109 LYS A CA 1
ATOM 882 C C . LYS A 1 113 ? -0.972 -9.990 29.447 1.00 7.63 109 LYS A C 1
ATOM 883 O O . LYS A 1 113 ? -2.041 -10.286 28.897 1.00 8.72 109 LYS A O 1
ATOM 889 N N . GLY A 1 114 ? 0.044 -10.793 29.504 1.00 7.19 110 GLY A N 1
ATOM 890 C CA . GLY A 1 114 ? 0.043 -12.083 28.849 1.00 7.65 110 GLY A CA 1
ATOM 891 C C . GLY A 1 114 ? 0.589 -12.092 27.431 1.00 7.19 110 GLY A C 1
ATOM 892 O O . GLY A 1 114 ? 0.852 -13.168 26.895 1.00 7.77 110 GLY A O 1
ATOM 893 N N . GLY A 1 115 ? 0.727 -10.926 26.801 1.00 7.31 111 GLY A N 1
ATOM 894 C CA . GLY A 1 115 ? 1.393 -10.880 25.532 1.00 7.02 111 GLY A CA 1
ATOM 895 C C . GLY A 1 115 ? 0.596 -11.460 24.393 1.00 6.93 111 GLY A C 1
ATOM 896 O O . GLY A 1 115 ? 1.247 -11.966 23.453 1.00 8.07 111 GLY A O 1
ATOM 897 N N . SER A 1 116 ? -0.708 -11.391 24.376 1.00 7.26 112 SER A N 1
ATOM 898 C CA A SER A 1 116 ? -1.545 -11.915 23.341 0.50 6.73 112 SER A CA 1
ATOM 899 C CA B SER A 1 116 ? -1.395 -11.982 23.263 0.50 8.36 112 SER A CA 1
ATOM 900 C C . SER A 1 116 ? -1.530 -11.067 22.063 1.00 7.06 112 SER A C 1
ATOM 901 O O . SER A 1 116 ? -1.572 -9.835 22.154 1.00 7.34 112 SER A O 1
ATOM 906 N N . THR A 1 117 ? -1.630 -11.730 20.923 1.00 7.80 113 THR A N 1
ATOM 907 C CA A THR A 1 117 ? -1.804 -10.944 19.655 0.50 7.36 113 THR A CA 1
ATOM 908 C CA B THR A 1 117 ? -1.844 -11.049 19.642 0.50 7.66 113 THR A CA 1
ATOM 909 C C . THR A 1 117 ? -3.187 -10.348 19.577 1.00 7.14 113 THR A C 1
ATOM 910 O O . THR A 1 117 ? -3.337 -9.292 18.985 1.00 8.44 113 THR A O 1
ATOM 917 N N . ASN A 1 118 ? -4.196 -10.966 20.181 1.00 7.14 114 ASN A N 1
ATOM 918 C CA . ASN A 1 118 ? -5.588 -10.482 20.113 1.00 7.66 114 ASN A CA 1
ATOM 919 C C . ASN A 1 118 ? -6.170 -10.435 21.507 1.00 8.03 114 ASN A C 1
ATOM 920 O O . ASN A 1 118 ? -7.090 -11.215 21.853 1.00 9.38 114 ASN A O 1
ATOM 925 N N . PRO A 1 119 ? -5.701 -9.520 22.372 1.00 8.52 115 PRO A N 1
ATOM 926 C CA . PRO A 1 119 ? -6.228 -9.413 23.736 1.00 9.45 115 PRO A CA 1
ATOM 927 C C . PRO A 1 119 ? -7.707 -9.046 23.699 1.00 8.37 115 PRO A C 1
ATOM 928 O O . PRO A 1 119 ? -8.099 -8.157 22.960 1.00 10.09 115 PRO A O 1
ATOM 932 N N . PRO A 1 120 ? -8.502 -9.650 24.593 1.00 7.97 116 PRO A N 1
ATOM 933 C CA . PRO A 1 120 ? -9.876 -9.239 24.691 1.00 8.67 116 PRO A CA 1
ATOM 934 C C . PRO A 1 120 ? -10.009 -7.834 25.285 1.00 7.53 116 PRO A C 1
ATOM 935 O O . PRO A 1 120 ? -9.104 -7.340 25.990 1.00 7.94 116 PRO A O 1
ATOM 939 N N . ASN A 1 121 ? -11.145 -7.193 25.058 1.00 7.85 117 ASN A N 1
ATOM 940 C CA . ASN A 1 121 ? -11.407 -5.947 25.725 1.00 8.11 117 ASN A CA 1
ATOM 941 C C . ASN A 1 121 ? -11.248 -6.089 27.237 1.00 7.64 117 ASN A C 1
ATOM 942 O O . ASN A 1 121 ? -11.582 -7.125 27.823 1.00 8.70 117 ASN A O 1
ATOM 947 N N . GLU A 1 122 ? -10.721 -5.032 27.850 1.00 7.80 118 GLU A N 1
ATOM 948 C CA . GLU A 1 122 ? -10.438 -4.902 29.281 1.00 8.30 118 GLU A CA 1
ATOM 949 C C . GLU A 1 122 ? -9.145 -5.556 29.684 1.00 8.08 118 GLU A C 1
ATOM 950 O O . GLU A 1 122 ? -8.780 -5.531 30.881 1.00 9.71 118 GLU A O 1
ATOM 956 N N . THR A 1 123 ? -8.360 -6.092 28.762 1.00 7.84 119 THR A N 1
ATOM 957 C CA . THR A 1 123 ? -7.042 -6.631 29.123 1.00 7.50 119 THR A CA 1
ATOM 958 C C . THR A 1 123 ? -6.150 -5.516 29.702 1.00 7.52 119 THR A C 1
ATOM 959 O O . THR A 1 123 ? -6.025 -4.446 29.122 1.00 7.39 119 THR A O 1
ATOM 963 N N . LEU A 1 124 ? -5.537 -5.791 30.841 1.00 7.26 120 LEU A N 1
ATOM 964 C CA . LEU A 1 124 ? -4.671 -4.835 31.496 1.00 7.71 120 LEU A CA 1
ATOM 965 C C . LEU A 1 124 ? -3.386 -4.671 30.682 1.00 6.75 120 LEU A C 1
ATOM 966 O O . LEU A 1 124 ? -2.934 -5.580 30.000 1.00 7.97 120 LEU A O 1
ATOM 971 N N . THR A 1 125 ? -2.770 -3.512 30.834 1.00 7.05 121 THR A N 1
ATOM 972 C CA . THR A 1 125 ? -1.420 -3.296 30.312 1.00 6.60 121 THR A CA 1
ATOM 973 C C . THR A 1 125 ? -0.412 -3.259 31.461 1.00 6.78 121 THR A C 1
ATOM 974 O O . THR A 1 125 ? -0.706 -2.849 32.611 1.00 7.58 121 THR A O 1
ATOM 978 N N . VAL A 1 126 ? 0.762 -3.722 31.137 1.00 6.82 122 VAL A N 1
ATOM 979 C CA . VAL A 1 126 ? 1.874 -3.868 32.129 1.00 7.49 122 VAL A CA 1
ATOM 980 C C . VAL A 1 126 ? 3.191 -3.512 31.441 1.00 7.37 122 VAL A C 1
ATOM 981 O O . VAL A 1 126 ? 3.300 -3.469 30.198 1.00 8.06 122 VAL A O 1
ATOM 985 N N . MET A 1 127 ? 4.213 -3.348 32.266 1.00 7.47 123 MET A N 1
ATOM 986 C CA A MET A 1 127 ? 5.538 -3.209 31.770 0.50 7.83 123 MET A CA 1
ATOM 987 C CA B MET A 1 127 ? 5.621 -3.219 31.730 0.50 7.35 123 MET A CA 1
ATOM 988 C C . MET A 1 127 ? 6.217 -4.566 31.647 1.00 7.46 123 MET A C 1
ATOM 989 O O . MET A 1 127 ? 6.100 -5.408 32.512 1.00 8.82 123 MET A O 1
ATOM 998 N N . HIS A 1 128 ? 6.990 -4.779 30.590 1.00 7.13 124 HIS A N 1
ATOM 999 C CA . HIS A 1 128 ? 7.744 -6.005 30.433 1.00 7.53 124 HIS A CA 1
ATOM 1000 C C . HIS A 1 128 ? 8.921 -5.744 29.543 1.00 7.60 124 HIS A C 1
ATOM 1001 O O . HIS A 1 128 ? 8.828 -4.997 28.523 1.00 7.64 124 HIS A O 1
ATOM 1008 N N . GLY A 1 129 ? 10.053 -6.355 29.846 1.00 8.32 125 GLY A N 1
ATOM 1009 C CA . GLY A 1 129 ? 11.189 -6.185 29.045 1.00 9.00 125 GLY A CA 1
ATOM 1010 C C . GLY A 1 129 ? 11.194 -6.899 27.708 1.00 9.15 125 GLY A C 1
ATOM 1011 O O . GLY A 1 129 ? 12.040 -6.538 26.85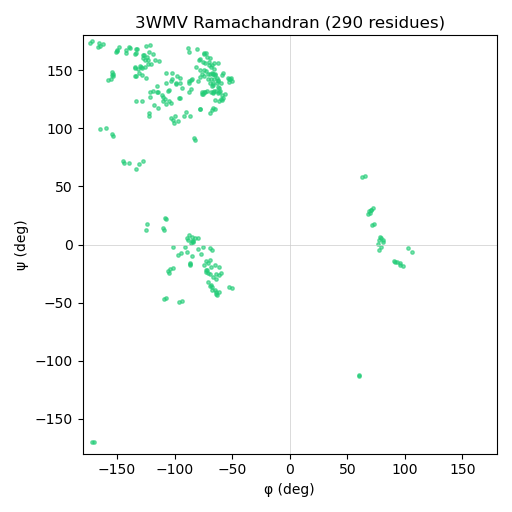1 1.00 10.06 125 GLY A O 1
ATOM 1012 N N . ASP A 1 130 ? 10.370 -7.892 27.473 1.00 8.30 126 ASP A N 1
ATOM 1013 C CA . ASP A 1 130 ? 10.431 -8.613 26.223 1.00 8.44 126 ASP A CA 1
ATOM 1014 C C . ASP A 1 130 ? 9.992 -7.756 25.053 1.00 8.19 126 ASP A C 1
ATOM 1015 O O . ASP A 1 130 ? 9.185 -6.806 25.158 1.00 8.19 126 ASP A O 1
ATOM 1020 N N . LYS A 1 131 ? 10.524 -8.092 23.903 1.00 8.80 127 LYS A N 1
ATOM 1021 C CA . LYS A 1 131 ? 10.165 -7.497 22.602 1.00 9.41 127 LYS A CA 1
ATOM 1022 C C . LYS A 1 131 ? 9.617 -8.617 21.713 1.00 9.76 127 LYS A C 1
ATOM 1023 O O . LYS A 1 131 ? 10.260 -9.662 21.546 1.00 13.37 127 LYS A O 1
ATOM 1029 N N . HIS A 1 132 ? 8.480 -8.360 21.085 1.00 8.88 128 HIS A N 1
ATOM 1030 C CA . HIS A 1 132 ? 7.818 -9.283 20.195 1.00 9.08 128 HIS A CA 1
ATOM 1031 C C . HIS A 1 132 ? 6.679 -8.553 19.541 1.00 7.70 128 HIS A C 1
ATOM 1032 O O . HIS A 1 132 ? 6.383 -7.392 19.839 1.00 7.28 128 HIS A O 1
ATOM 1039 N N . GLY A 1 133 ? 5.992 -9.181 18.598 1.00 7.80 129 GLY A N 1
ATOM 1040 C CA . GLY A 1 133 ? 4.963 -8.482 17.857 1.00 7.53 129 GLY A CA 1
ATOM 1041 C C . GLY A 1 133 ? 3.786 -8.025 18.649 1.00 6.51 129 GLY A C 1
ATOM 1042 O O . GLY A 1 133 ? 3.121 -7.061 18.242 1.00 7.58 129 GLY A O 1
ATOM 1043 N N . ALA A 1 134 ? 3.495 -8.676 19.762 1.00 7.13 130 ALA A N 1
ATOM 1044 C CA . ALA A 1 134 ? 2.322 -8.349 20.569 1.00 6.86 130 ALA A CA 1
ATOM 1045 C C . ALA A 1 134 ? 2.561 -7.232 21.543 1.00 6.27 130 ALA A C 1
ATOM 1046 O O . ALA A 1 134 ? 1.656 -6.876 22.295 1.00 7.37 130 ALA A O 1
ATOM 1048 N N . MET A 1 135 ? 3.760 -6.619 21.549 1.00 6.13 131 MET A N 1
ATOM 1049 C CA . MET A 1 135 ? 3.999 -5.397 22.316 1.00 6.20 131 MET A CA 1
ATOM 1050 C C . MET A 1 135 ? 4.186 -4.183 21.388 1.00 5.97 131 MET A C 1
ATOM 1051 O O . MET A 1 135 ? 4.520 -3.107 21.857 1.00 6.62 131 MET A O 1
ATOM 1056 N N . GLU A 1 136 ? 3.826 -4.313 20.094 1.00 5.81 132 GLU A N 1
ATOM 1057 C CA . GLU A 1 136 ? 3.975 -3.202 19.182 1.00 5.52 132 GLU A CA 1
ATOM 1058 C C . GLU A 1 136 ? 2.716 -2.303 19.268 1.00 5.38 132 GLU A C 1
ATOM 1059 O O . GLU A 1 136 ? 1.570 -2.811 19.356 1.00 6.17 132 GLU A O 1
ATOM 1065 N N . PHE A 1 137 ? 2.946 -1.011 19.188 1.00 5.39 133 PHE A N 1
ATOM 1066 C CA . PHE A 1 137 ? 1.916 0.024 19.167 1.00 5.35 133 PHE A CA 1
ATOM 1067 C C . PHE A 1 137 ? 2.211 1.017 18.089 1.00 5.19 133 PHE A C 1
ATOM 1068 O O . PHE A 1 137 ? 3.382 1.355 17.856 1.00 5.77 133 PHE A O 1
ATOM 1076 N N . ILE A 1 138 ? 1.142 1.532 17.456 1.00 5.05 134 ILE A N 1
ATOM 1077 C CA . ILE A 1 138 ? 1.259 2.657 16.526 1.00 5.41 134 ILE A CA 1
ATOM 1078 C C . ILE A 1 138 ? 0.325 3.753 17.012 1.00 5.38 134 ILE A C 1
ATOM 1079 O O . ILE A 1 138 ? -0.590 3.546 17.813 1.00 5.65 134 ILE A O 1
ATOM 1084 N N . PHE A 1 139 ? 0.606 4.976 16.510 1.00 5.13 135 PHE A N 1
ATOM 1085 C CA . PHE A 1 139 ? 0.007 6.188 17.054 1.00 4.71 135 PHE A CA 1
ATOM 1086 C C . PHE A 1 139 ? -0.716 6.866 15.909 1.00 5.00 135 PHE A C 1
ATOM 1087 O O . PHE A 1 139 ? -0.085 7.288 14.943 1.00 5.78 135 PHE A O 1
ATOM 1095 N N . VAL A 1 140 ? -2.062 6.916 15.993 1.00 5.22 136 VAL A N 1
ATOM 1096 C CA . VAL A 1 140 ? -2.895 7.190 14.831 1.00 5.53 136 VAL A CA 1
ATOM 1097 C C . VAL A 1 140 ? -3.871 8.327 15.088 1.00 5.63 136 VAL A C 1
ATOM 1098 O O . VAL A 1 140 ? -4.173 8.726 16.191 1.00 5.91 136 VAL A O 1
ATOM 1102 N N . SER A 1 141 ? -4.394 8.857 13.970 1.00 6.23 137 SER A N 1
ATOM 1103 C CA . SER A 1 141 ? -5.311 9.965 14.034 1.00 6.78 137 SER A CA 1
ATOM 1104 C C . SER A 1 141 ? -6.662 9.557 14.629 1.00 6.85 137 SER A C 1
ATOM 1105 O O . SER A 1 141 ? -7.230 8.561 14.221 1.00 7.41 137 SER A O 1
ATOM 1108 N N . PRO A 1 142 ? -7.235 10.419 15.478 1.00 7.63 138 PRO A N 1
ATOM 1109 C CA . PRO A 1 142 ? -8.615 10.173 15.928 1.00 8.61 138 PRO A CA 1
ATOM 1110 C C . PRO A 1 142 ? -9.606 10.177 14.806 1.00 9.44 138 PRO A C 1
ATOM 1111 O O . PRO A 1 142 ? -10.686 9.665 14.952 1.00 12.59 138 PRO A O 1
ATOM 1115 N N . LYS A 1 143 ? -9.247 10.770 13.661 1.00 9.63 139 LYS A N 1
ATOM 1116 C CA . LYS A 1 143 ? -10.084 10.842 12.474 1.00 10.73 139 LYS A CA 1
ATOM 1117 C C . LYS A 1 143 ? -9.845 9.752 11.464 1.00 10.97 139 LYS A C 1
ATOM 1118 O O . LYS A 1 143 ? -10.595 9.652 10.479 1.00 12.22 139 LYS A O 1
ATOM 1124 N N . ASN A 1 144 ? -8.809 8.913 11.669 1.00 8.62 140 ASN A N 1
ATOM 1125 C CA . ASN A 1 144 ? -8.517 7.841 10.753 1.00 8.12 140 ASN A CA 1
ATOM 1126 C C . ASN A 1 144 ? -7.553 6.915 11.490 1.00 7.11 140 ASN A C 1
ATOM 1127 O O . ASN A 1 144 ? -6.339 7.191 11.567 1.00 6.80 140 ASN A O 1
ATOM 1132 N N . LYS A 1 145 ? -8.073 5.830 12.047 1.00 6.88 141 LYS A N 1
ATOM 1133 C CA . LYS A 1 145 ? -7.311 4.927 12.881 1.00 6.46 141 LYS A CA 1
ATOM 1134 C C . LYS A 1 145 ? -6.219 4.145 12.142 1.00 6.68 141 LYS A C 1
ATOM 1135 O O . LYS A 1 145 ? -5.457 3.449 12.788 1.00 7.59 141 LYS A O 1
ATOM 1141 N N . ASP A 1 146 ? -6.145 4.298 10.805 1.00 7.02 142 ASP A N 1
ATOM 1142 C CA . ASP A 1 146 ? -5.058 3.754 10.017 1.00 7.66 142 ASP A CA 1
ATOM 1143 C C . ASP A 1 146 ? -4.000 4.781 9.609 1.00 7.73 142 ASP A C 1
ATOM 1144 O O . ASP A 1 146 ? -3.037 4.384 8.931 1.00 10.93 142 ASP A O 1
ATOM 1149 N N . LYS A 1 147 ? -4.180 6.015 9.952 1.00 7.13 143 LYS A N 1
ATOM 1150 C CA . LYS A 1 147 ? -3.242 7.100 9.579 1.00 7.17 143 LYS A CA 1
ATOM 1151 C C . LYS A 1 147 ? -2.345 7.394 10.732 1.00 6.25 143 LYS A C 1
ATOM 1152 O O . LYS A 1 147 ? -2.789 7.939 11.748 1.00 6.69 143 LYS A O 1
ATOM 1158 N N . ARG A 1 148 ? -1.066 7.074 10.640 1.00 6.44 144 ARG A N 1
ATOM 1159 C CA . ARG A 1 148 ? -0.101 7.421 11.661 1.00 6.04 144 ARG A CA 1
ATOM 1160 C C . ARG A 1 148 ? 0.021 8.923 11.769 1.00 6.32 144 ARG A C 1
ATOM 1161 O O . ARG A 1 148 ? 0.069 9.639 10.728 1.00 7.76 144 ARG A O 1
ATOM 1169 N N . VAL A 1 149 ? 0.200 9.417 12.980 1.00 6.10 145 VAL A N 1
ATOM 1170 C CA . VAL A 1 149 ? 0.424 10.815 13.229 1.00 6.86 145 VAL A CA 1
ATOM 1171 C C . VAL A 1 149 ? 1.704 10.985 14.050 1.00 5.86 145 VAL A C 1
ATOM 1172 O O . VAL A 1 149 ? 2.054 10.142 14.888 1.00 6.56 145 VAL A O 1
ATOM 1176 N N . LEU A 1 150 ? 2.342 12.127 13.890 1.00 6.65 146 LEU A N 1
ATOM 1177 C CA . LEU A 1 150 ? 3.521 12.481 14.668 1.00 6.08 146 LEU A CA 1
ATOM 1178 C C . LEU A 1 150 ? 3.171 12.935 16.030 1.00 6.04 146 LEU A C 1
ATOM 1179 O O . LEU A 1 150 ? 2.483 13.939 16.226 1.00 7.49 146 LEU A O 1
ATOM 1184 N N . VAL A 1 151 ? 3.618 12.199 17.061 1.00 5.87 147 VAL A N 1
ATOM 1185 C CA . VAL A 1 151 ? 3.215 12.501 18.435 1.00 6.22 147 VAL A CA 1
ATOM 1186 C C . VAL A 1 151 ? 4.090 13.526 19.102 1.00 6.49 147 VAL A C 1
ATOM 1187 O O . VAL A 1 151 ? 3.727 14.067 20.150 1.00 7.59 147 VAL A O 1
ATOM 1191 N N . TYR A 1 152 ? 5.275 13.775 18.535 1.00 6.41 148 TYR A N 1
ATOM 1192 C CA . TYR A 1 152 ? 6.275 14.669 19.103 1.00 6.43 148 TYR A CA 1
ATOM 1193 C C . TYR A 1 152 ? 5.942 16.191 18.819 1.00 11.35 148 TYR A C 1
ATOM 1194 O O . TYR A 1 152 ? 6.576 16.981 19.397 1.00 17.26 148 TYR A O 1
ATOM 1203 N N . VAL A 1 153 ? 4.865 16.531 18.261 1.00 12.83 149 VAL A N 1
ATOM 1204 C CA . VAL A 1 153 ? 4.525 17.871 17.937 1.00 14.59 149 VAL A CA 1
ATOM 1205 C C . VAL A 1 153 ? 3.223 18.206 18.503 1.00 20.16 149 VAL A C 1
ATOM 1206 O O . VAL A 1 153 ? 2.526 17.289 19.201 1.00 18.06 149 VAL A O 1
ATOM 1211 N N . ALA B 1 5 ? 13.788 23.191 15.284 1.00 12.53 1 ALA B N 1
ATOM 1212 C CA . ALA B 1 5 ? 15.049 22.786 15.795 1.00 13.47 1 ALA B CA 1
ATOM 1213 C C . ALA B 1 5 ? 16.199 22.887 14.806 1.00 11.40 1 ALA B C 1
ATOM 1214 O O . ALA B 1 5 ? 16.020 22.504 13.655 1.00 17.16 1 ALA B O 1
ATOM 1216 N N . THR B 1 6 ? 17.357 23.319 15.249 1.00 9.08 2 THR B N 1
ATOM 1217 C CA . THR B 1 6 ? 18.590 23.318 14.431 1.00 8.11 2 THR B CA 1
ATOM 1218 C C . THR B 1 6 ? 19.545 22.349 15.097 1.00 7.56 2 THR B C 1
ATOM 1219 O O . THR B 1 6 ? 19.685 22.299 16.320 1.00 9.93 2 THR B O 1
ATOM 1223 N N . PHE B 1 7 ? 20.207 21.525 14.281 1.00 6.10 3 PHE B N 1
ATOM 1224 C CA . PHE B 1 7 ? 21.015 20.450 14.775 1.00 6.05 3 PHE B CA 1
ATOM 1225 C C . PHE B 1 7 ? 22.165 20.137 13.841 1.00 5.71 3 PHE B C 1
ATOM 1226 O O . PHE B 1 7 ? 22.191 20.548 12.702 1.00 6.31 3 PHE B O 1
ATOM 1234 N N . LEU B 1 8 ? 23.085 19.364 14.383 1.00 5.29 4 LEU B N 1
ATOM 1235 C CA . LEU B 1 8 ? 24.172 18.781 13.634 1.00 5.50 4 LEU B CA 1
ATOM 1236 C C . LEU B 1 8 ? 23.854 17.309 13.359 1.00 5.17 4 LEU B C 1
ATOM 1237 O O . LEU B 1 8 ? 23.290 16.628 14.211 1.00 5.86 4 LEU B O 1
ATOM 1242 N N . ILE B 1 9 ? 24.228 16.833 12.179 1.00 5.21 5 ILE B N 1
ATOM 1243 C CA . ILE B 1 9 ? 24.049 15.420 11.817 1.00 5.18 5 ILE B CA 1
ATOM 1244 C C . ILE B 1 9 ? 25.425 14.764 12.010 1.00 4.89 5 ILE B C 1
ATOM 1245 O O . ILE B 1 9 ? 26.340 15.003 11.220 1.00 6.08 5 ILE B O 1
ATOM 1250 N N . LYS B 1 10 ? 25.559 14.020 13.084 1.00 5.27 6 LYS B N 1
ATOM 1251 C CA . LYS B 1 10 ? 26.812 13.477 13.528 1.00 5.56 6 LYS B CA 1
ATOM 1252 C C . LYS B 1 10 ? 26.908 11.988 13.194 1.00 5.77 6 LYS B C 1
ATOM 1253 O O . LYS B 1 10 ? 26.086 11.184 13.631 1.00 6.16 6 LYS B O 1
ATOM 1259 N N . HIS B 1 11 ? 27.937 11.603 12.427 1.00 6.19 7 HIS B N 1
ATOM 1260 C CA . HIS B 1 11 ? 28.255 10.208 12.181 1.00 6.53 7 HIS B CA 1
ATOM 1261 C C . HIS B 1 11 ? 28.710 9.588 13.463 1.00 6.39 7 HIS B C 1
ATOM 1262 O O . HIS B 1 11 ? 29.733 10.002 14.015 1.00 7.88 7 HIS B O 1
ATOM 1269 N N . LYS B 1 12 ? 27.985 8.589 13.977 1.00 7.50 8 LYS B N 1
ATOM 1270 C CA . LYS B 1 12 ? 28.253 8.083 15.318 1.00 7.99 8 LYS B CA 1
ATOM 1271 C C . LYS B 1 12 ? 29.654 7.478 15.431 1.00 8.29 8 LYS B C 1
ATOM 1272 O O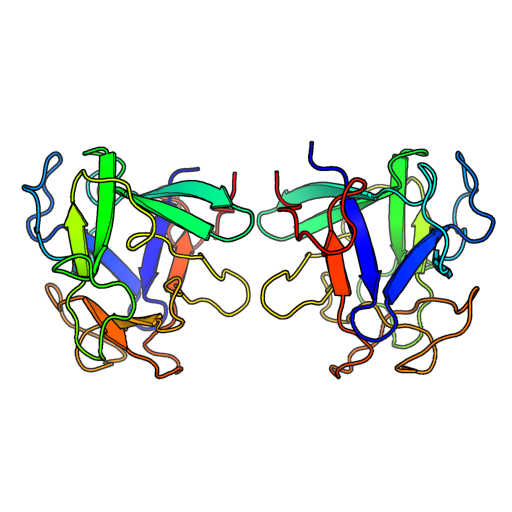 . LYS B 1 12 ? 30.357 7.719 16.449 1.00 9.87 8 LYS B O 1
ATOM 1278 N N . ALA B 1 13 ? 30.062 6.704 14.448 1.00 8.31 9 ALA B N 1
ATOM 1279 C CA . ALA B 1 13 ? 31.292 5.960 14.641 1.00 8.52 9 ALA B CA 1
ATOM 1280 C C . ALA B 1 13 ? 32.526 6.840 14.634 1.00 9.00 9 ALA B C 1
ATOM 1281 O O . ALA B 1 13 ? 33.494 6.543 15.328 1.00 10.69 9 ALA B O 1
ATOM 1283 N N . SER B 1 14 ? 32.511 7.938 13.857 1.00 9.74 10 SER B N 1
ATOM 1284 C CA . SER B 1 14 ? 33.666 8.832 13.666 1.00 9.66 10 SER B CA 1
ATOM 1285 C C . SER B 1 14 ? 33.574 10.145 14.406 1.00 8.77 10 SER B C 1
ATOM 1286 O O . SER B 1 14 ? 34.598 10.807 14.597 1.00 9.87 10 SER B O 1
ATOM 1289 N N . GLY B 1 15 ? 32.359 10.613 14.727 1.00 8.86 11 GLY B N 1
ATOM 1290 C CA . GLY B 1 15 ? 32.187 11.921 15.270 1.00 8.23 11 GLY B CA 1
ATOM 1291 C C . GLY B 1 15 ? 32.281 13.033 14.236 1.00 7.96 11 GLY B C 1
ATOM 1292 O O . GLY B 1 15 ? 32.224 14.204 14.662 1.00 9.18 11 GLY B O 1
ATOM 1293 N N . LYS B 1 16 ? 32.423 12.733 12.958 1.00 7.34 12 LYS B N 1
ATOM 1294 C CA . LYS B 1 16 ? 32.381 13.733 11.949 1.00 6.99 12 LYS B CA 1
ATOM 1295 C C . LYS B 1 16 ? 30.901 14.082 11.640 1.00 6.92 12 LYS B C 1
ATOM 1296 O O . LYS B 1 16 ? 30.000 13.433 12.102 1.00 8.06 12 LYS B O 1
ATOM 1302 N N . PHE B 1 17 ? 30.710 15.164 10.893 1.00 6.43 13 PHE B N 1
ATOM 1303 C CA . PHE B 1 17 ? 29.402 15.730 10.657 1.00 6.41 13 PHE B CA 1
ATOM 1304 C C . PHE B 1 17 ? 29.104 15.820 9.178 1.00 6.06 13 PHE B C 1
ATOM 1305 O O . PHE B 1 17 ? 29.990 15.930 8.339 1.00 6.36 13 PHE B O 1
ATOM 1313 N N . LEU B 1 18 ? 27.807 15.836 8.832 1.00 5.74 14 LEU B N 1
ATOM 1314 C CA . LEU B 1 18 ? 27.393 16.099 7.459 1.00 6.12 14 LEU B CA 1
ATOM 1315 C C . LEU B 1 18 ? 27.626 17.603 7.127 1.00 5.97 14 LEU B C 1
ATOM 1316 O O . LEU B 1 18 ? 27.184 18.473 7.881 1.00 6.59 14 LEU B O 1
ATOM 1321 N N . HIS B 1 19 ? 28.253 17.835 5.978 1.00 6.10 15 HIS B N 1
ATOM 1322 C CA . HIS B 1 19 ? 28.495 19.171 5.459 1.00 5.81 15 HIS B CA 1
ATOM 1323 C C . HIS B 1 19 ? 28.152 19.220 3.995 1.00 6.08 15 HIS B C 1
ATOM 1324 O O . HIS B 1 19 ? 28.382 18.246 3.259 1.00 6.93 15 HIS B O 1
ATOM 1331 N N . PRO B 1 20 ? 27.763 20.370 3.431 1.00 6.16 16 PRO B N 1
ATOM 1332 C CA . PRO B 1 20 ? 27.920 20.575 1.984 1.00 6.75 16 PRO B CA 1
ATOM 1333 C C . PRO B 1 20 ? 29.407 20.627 1.670 1.00 6.35 16 PRO B C 1
ATOM 1334 O O . PRO B 1 20 ? 30.157 21.316 2.373 1.00 7.08 16 PRO B O 1
ATOM 1338 N N . LYS B 1 21 ? 29.829 19.979 0.597 1.00 7.04 17 LYS B N 1
ATOM 1339 C CA . LYS B 1 21 ? 31.207 20.039 0.193 1.00 8.05 17 LYS B CA 1
ATOM 1340 C C . LYS B 1 21 ? 31.587 21.485 -0.048 1.00 8.09 17 LYS B C 1
ATOM 1341 O O . LYS B 1 21 ? 30.895 22.171 -0.843 1.00 8.75 17 LYS B O 1
ATOM 1347 N N . GLY B 1 22 ? 32.636 21.983 0.575 1.00 8.14 18 GLY B N 1
ATOM 1348 C CA . GLY B 1 22 ? 33.044 23.392 0.484 1.00 8.23 18 GLY B CA 1
ATOM 1349 C C . GLY B 1 22 ? 32.487 24.268 1.563 1.00 7.61 18 GLY B C 1
ATOM 1350 O O . GLY B 1 22 ? 32.989 25.399 1.738 1.00 9.26 18 GLY B O 1
ATOM 1351 N N . GLY B 1 23 ? 31.488 23.846 2.293 1.00 7.16 19 GLY B N 1
ATOM 1352 C CA . GLY B 1 23 ? 31.012 24.602 3.448 1.00 6.94 19 GLY B CA 1
ATOM 1353 C C . GLY B 1 23 ? 30.348 25.924 3.167 1.00 6.76 19 GLY B C 1
ATOM 1354 O O . GLY B 1 23 ? 30.326 26.798 4.043 1.00 7.89 19 GLY B O 1
ATOM 1355 N N . SER B 1 24 ? 29.765 26.115 1.999 1.00 6.78 20 SER B N 1
ATOM 1356 C CA . SER B 1 24 ? 29.140 27.393 1.666 1.00 7.17 20 SER B CA 1
ATOM 1357 C C . SER B 1 24 ? 27.841 27.625 2.399 1.00 6.08 20 SER B C 1
ATOM 1358 O O . SER B 1 24 ? 27.062 26.712 2.589 1.00 6.73 20 SER B O 1
ATOM 1361 N N . SER B 1 25 ? 27.538 28.916 2.667 1.00 6.14 21 SER B N 1
ATOM 1362 C CA . SER B 1 25 ? 26.232 29.317 3.114 1.00 6.46 21 SER B CA 1
ATOM 1363 C C . SER B 1 25 ? 25.174 29.366 2.004 1.00 6.23 21 SER B C 1
ATOM 1364 O O . SER B 1 25 ? 23.992 29.467 2.302 1.00 6.56 21 SER B O 1
ATOM 1367 N N . ASN B 1 26 ? 25.619 29.208 0.742 1.00 6.25 22 ASN B N 1
ATOM 1368 C CA . ASN B 1 26 ? 24.672 29.039 -0.353 1.00 6.53 22 ASN B CA 1
ATOM 1369 C C . ASN B 1 26 ? 25.286 28.065 -1.397 1.00 6.82 22 ASN B C 1
ATOM 1370 O O . ASN B 1 26 ? 25.691 28.474 -2.466 1.00 7.23 22 ASN B O 1
ATOM 1375 N N . PRO B 1 27 ? 25.358 26.773 -1.068 1.00 6.18 23 PRO B N 1
ATOM 1376 C CA . PRO B 1 27 ? 25.868 25.803 -2.036 1.00 6.13 23 PRO B CA 1
ATOM 1377 C C . PRO B 1 27 ? 25.022 25.819 -3.305 1.00 6.64 23 PRO B C 1
ATOM 1378 O O . PRO B 1 27 ? 23.787 25.969 -3.238 1.00 7.02 23 PRO B O 1
ATOM 1382 N N . ALA B 1 28 ? 25.652 25.604 -4.434 1.00 7.15 24 ALA B N 1
ATOM 1383 C CA . ALA B 1 28 ? 24.939 25.417 -5.692 1.00 7.98 24 ALA B CA 1
ATOM 1384 C C . ALA B 1 28 ? 24.058 24.154 -5.596 1.00 7.64 24 ALA B C 1
ATOM 1385 O O . ALA B 1 28 ? 24.363 23.197 -4.900 1.00 7.44 24 ALA B O 1
ATOM 1387 N N . ASN B 1 29 ? 23.020 24.124 -6.418 1.00 8.26 25 ASN B N 1
ATOM 1388 C CA . ASN B 1 29 ? 22.310 22.871 -6.631 1.00 8.96 25 ASN B CA 1
ATOM 1389 C C . ASN B 1 29 ? 23.263 21.765 -7.033 1.00 8.24 25 ASN B C 1
ATOM 1390 O O . ASN B 1 29 ? 24.190 21.972 -7.800 1.00 9.23 25 ASN B O 1
ATOM 1395 N N . ASP B 1 30 ? 22.999 20.585 -6.486 1.00 8.50 26 ASP B N 1
ATOM 1396 C CA . ASP B 1 30 ? 23.745 19.354 -6.735 1.00 9.25 26 ASP B CA 1
ATOM 1397 C C . ASP B 1 30 ? 25.133 19.336 -6.069 1.00 8.47 26 ASP B C 1
ATOM 1398 O O . ASP B 1 30 ? 25.926 18.452 -6.344 1.00 10.55 26 ASP B O 1
ATOM 1403 N N . THR B 1 31 ? 25.332 20.221 -5.089 1.00 7.82 27 THR B N 1
ATOM 1404 C CA . THR B 1 31 ? 26.536 20.131 -4.279 1.00 8.39 27 THR B CA 1
ATOM 1405 C C . THR B 1 31 ? 26.517 18.834 -3.437 1.00 7.42 27 THR B C 1
ATOM 1406 O O . THR B 1 31 ? 25.519 18.564 -2.763 1.00 7.63 27 THR B O 1
ATOM 1410 N N . ASN B 1 32 ? 27.598 18.067 -3.473 1.00 7.83 28 ASN B N 1
ATOM 1411 C CA . ASN B 1 32 ? 27.668 16.853 -2.704 1.00 7.85 28 ASN B CA 1
ATOM 1412 C C . ASN B 1 32 ? 27.648 17.118 -1.217 1.00 7.61 28 ASN B C 1
ATOM 1413 O O . ASN B 1 32 ? 28.192 18.105 -0.730 1.00 8.21 28 ASN B O 1
ATOM 1418 N N . LEU B 1 33 ? 27.047 16.187 -0.473 1.00 7.33 29 LEU B N 1
ATOM 1419 C CA . LEU B 1 33 ? 27.126 16.130 0.994 1.00 7.03 29 LEU B CA 1
ATOM 1420 C C . LEU B 1 33 ? 28.202 15.179 1.416 1.00 7.39 29 LEU B C 1
ATOM 1421 O O . LEU B 1 33 ? 28.220 14.029 0.968 1.00 9.03 29 LEU B O 1
ATOM 1426 N N . VAL B 1 34 ? 29.124 15.673 2.246 1.00 7.14 30 VAL B N 1
ATOM 1427 C CA . VAL B 1 34 ? 30.267 14.919 2.670 1.00 7.37 30 VAL B CA 1
ATOM 1428 C C . VAL B 1 34 ? 30.315 14.876 4.197 1.00 6.87 30 VAL B C 1
ATOM 1429 O O . VAL B 1 34 ? 29.546 15.564 4.886 1.00 7.85 30 VAL B O 1
ATOM 1433 N N . LEU B 1 35 ? 31.210 14.049 4.726 1.00 7.22 31 LEU B N 1
ATOM 1434 C CA . LEU B 1 35 ? 31.542 14.095 6.110 1.00 7.05 31 LEU B CA 1
ATOM 1435 C C . LEU B 1 35 ? 32.771 14.934 6.365 1.00 7.32 31 LEU B C 1
ATOM 1436 O O . LEU B 1 35 ? 33.729 14.870 5.616 1.00 8.47 31 LEU B O 1
ATOM 1441 N N . HIS B 1 36 ? 32.751 15.723 7.430 1.00 7.11 32 HIS B N 1
ATOM 1442 C CA . HIS B 1 36 ? 33.886 16.572 7.784 1.00 7.75 32 HIS B CA 1
ATOM 1443 C C . HIS B 1 36 ? 33.853 16.806 9.265 1.00 7.86 32 HIS B C 1
ATOM 1444 O O . HIS B 1 36 ? 32.781 16.993 9.888 1.00 7.89 32 HIS B O 1
ATOM 1451 N N . SER B 1 37 ? 35.021 16.883 9.882 1.00 8.32 33 SER B N 1
ATOM 1452 C CA . SER B 1 37 ? 35.136 17.149 11.314 1.00 9.20 33 SER B CA 1
ATOM 1453 C C . SER B 1 37 ? 34.667 18.460 11.819 1.00 10.92 33 SER B C 1
ATOM 1454 O O . SER B 1 37 ? 34.306 18.568 13.044 1.00 11.35 33 SER B O 1
ATOM 1457 N N . ASP B 1 38 ? 34.716 19.505 11.042 1.00 10.34 34 ASP B N 1
ATOM 1458 C CA . ASP B 1 38 ? 34.426 20.894 11.523 1.00 10.68 34 ASP B CA 1
ATOM 1459 C C . ASP B 1 38 ? 33.005 21.127 11.906 1.00 10.66 34 ASP B C 1
ATOM 1460 O O . ASP B 1 38 ? 32.087 20.515 11.383 1.00 10.22 34 ASP B O 1
ATOM 1465 N N . ILE B 1 39 ? 32.799 22.027 12.924 1.00 9.06 35 ILE B N 1
ATOM 1466 C CA . ILE B 1 39 ? 31.495 22.585 13.279 1.00 8.36 35 ILE B CA 1
ATOM 1467 C C . ILE B 1 39 ? 31.490 24.055 12.924 1.00 8.96 35 ILE B C 1
ATOM 1468 O O . ILE B 1 39 ? 32.361 24.784 13.297 1.00 10.80 35 ILE B O 1
ATOM 1473 N N . HIS B 1 40 ? 30.479 24.501 12.195 1.00 8.41 36 HIS B N 1
ATOM 1474 C CA . HIS B 1 40 ? 30.221 25.876 11.888 1.00 7.48 36 HIS B CA 1
ATOM 1475 C C . HIS B 1 40 ? 28.823 25.972 11.377 1.00 7.60 36 HIS B C 1
ATOM 1476 O O . HIS B 1 40 ? 28.175 24.978 11.099 1.00 8.00 36 HIS B O 1
ATOM 1483 N N . GLU B 1 41 ? 28.362 27.199 11.230 1.00 7.52 37 GLU B N 1
ATOM 1484 C CA . GLU B 1 41 ? 26.939 27.407 10.959 1.00 7.54 37 GLU B CA 1
ATOM 1485 C C . GLU B 1 41 ? 26.518 26.934 9.576 1.00 6.84 37 GLU B C 1
ATOM 1486 O O . GLU B 1 41 ? 25.313 26.778 9.326 1.00 7.43 37 GLU B O 1
ATOM 1492 N N . ARG B 1 42 ? 27.455 26.651 8.658 1.00 6.60 38 ARG B N 1
ATOM 1493 C CA . ARG B 1 42 ? 27.132 26.106 7.331 1.00 6.55 38 ARG B CA 1
ATOM 1494 C C . ARG B 1 42 ? 27.048 24.614 7.310 1.00 6.59 38 ARG B C 1
ATOM 1495 O O . ARG B 1 42 ? 26.869 24.031 6.237 1.00 7.27 38 ARG B O 1
ATOM 1503 N N . MET B 1 43 ? 27.092 23.963 8.469 1.00 6.59 39 MET B N 1
ATOM 1504 C CA . MET B 1 43 ? 26.799 22.553 8.546 1.00 7.11 39 MET B CA 1
ATOM 1505 C C . MET B 1 43 ? 25.664 22.277 9.555 1.00 6.40 39 MET B C 1
ATOM 1506 O O . MET B 1 43 ? 25.349 21.126 9.877 1.00 7.51 39 MET B O 1
ATOM 1511 N N . TYR B 1 44 ? 24.910 23.308 9.910 1.00 5.59 40 TYR B N 1
ATOM 1512 C CA . TYR B 1 44 ? 23.673 23.156 10.643 1.00 5.70 40 TYR B CA 1
ATOM 1513 C C . TYR B 1 44 ? 22.579 22.708 9.719 1.00 5.29 40 TYR B C 1
ATOM 1514 O O . TYR B 1 44 ? 22.444 23.197 8.589 1.00 5.98 40 TYR B O 1
ATOM 1523 N N . PHE B 1 45 ? 21.688 21.853 10.249 1.00 5.57 41 PHE B N 1
ATOM 1524 C CA . PHE B 1 45 ? 20.504 21.366 9.547 1.00 5.60 41 PHE B CA 1
ATOM 1525 C C . PHE B 1 45 ? 19.254 21.596 10.365 1.00 5.76 41 PHE B C 1
ATOM 1526 O O . PHE B 1 45 ? 19.282 21.807 11.588 1.00 6.08 41 PHE B O 1
ATOM 1534 N N . GLN B 1 46 ? 18.125 21.521 9.668 1.00 5.64 42 GLN B N 1
ATOM 1535 C CA . GLN B 1 46 ? 16.786 21.547 10.207 1.00 5.61 42 GLN B CA 1
ATOM 1536 C C . GLN B 1 46 ? 16.004 20.410 9.570 1.00 5.52 42 GLN B C 1
ATOM 1537 O O . GLN B 1 46 ? 16.474 19.839 8.566 1.00 6.46 42 GLN B O 1
ATOM 1543 N N . PHE B 1 47 ? 14.831 20.090 10.065 1.00 5.94 43 PHE B N 1
ATOM 1544 C CA . PHE B 1 47 ? 14.002 19.075 9.459 1.00 5.90 43 PHE B CA 1
ATOM 1545 C C . PHE B 1 47 ? 12.577 19.608 9.357 1.00 5.65 43 PHE B C 1
ATOM 1546 O O . PHE B 1 47 ? 11.989 20.042 10.314 1.00 7.26 43 PHE B O 1
ATOM 1554 N N . ASP B 1 48 ? 12.059 19.618 8.141 1.00 5.91 44 ASP B N 1
ATOM 1555 C CA . ASP B 1 48 ? 10.723 20.121 7.820 1.00 6.35 44 ASP B CA 1
ATOM 1556 C C . ASP B 1 48 ? 9.795 18.952 7.657 1.00 5.96 44 ASP B C 1
ATOM 1557 O O . ASP B 1 48 ? 9.857 18.232 6.658 1.00 6.44 44 ASP B O 1
ATOM 1562 N N . VAL B 1 49 ? 8.904 18.731 8.629 1.00 6.13 45 VAL B N 1
ATOM 1563 C CA . VAL B 1 49 ? 7.991 17.622 8.583 1.00 6.54 45 VAL B CA 1
ATOM 1564 C C . VAL B 1 49 ? 6.973 17.813 7.483 1.00 6.55 45 VAL B C 1
ATOM 1565 O O . VAL B 1 49 ? 6.347 18.868 7.391 1.00 8.42 45 VAL B O 1
ATOM 1569 N N . VAL B 1 50 ? 6.783 16.783 6.669 1.00 6.31 46 VAL B N 1
ATOM 1570 C CA . VAL B 1 50 ? 5.773 16.755 5.628 1.00 6.96 46 VAL B CA 1
ATOM 1571 C C . VAL B 1 50 ? 4.616 15.820 5.971 1.00 6.89 46 VAL B C 1
ATOM 1572 O O . VAL B 1 50 ? 3.446 16.182 5.806 1.00 9.50 46 VAL B O 1
ATOM 1576 N N . ASP B 1 51 ? 4.922 14.619 6.437 1.00 6.95 47 ASP B N 1
ATOM 1577 C CA . ASP B 1 51 ? 3.887 13.616 6.706 1.00 8.30 47 ASP B CA 1
ATOM 1578 C C . ASP B 1 51 ? 4.404 12.654 7.773 1.00 7.44 47 ASP B C 1
ATOM 1579 O O . ASP B 1 51 ? 5.096 11.673 7.420 1.00 7.22 47 ASP B O 1
ATOM 1584 N N . GLU B 1 52 ? 4.052 12.921 9.020 1.00 7.50 48 GLU B N 1
ATOM 1585 C CA . GLU B 1 52 ? 4.416 12.066 10.152 1.00 6.80 48 GLU B CA 1
ATOM 1586 C C . GLU B 1 52 ? 5.934 11.986 10.241 1.00 6.10 48 GLU B C 1
ATOM 1587 O O . GLU B 1 52 ? 6.583 12.968 10.558 1.00 7.04 48 GLU B O 1
ATOM 1593 N N . ARG B 1 53 ? 6.509 10.797 9.969 1.00 5.47 49 ARG B N 1
ATOM 1594 C CA . ARG B 1 53 ? 7.963 10.660 10.032 1.00 5.53 49 ARG B CA 1
ATOM 1595 C C . ARG B 1 53 ? 8.675 11.330 8.882 1.00 4.97 49 ARG B C 1
ATOM 1596 O O . ARG B 1 53 ? 9.889 11.608 8.972 1.00 5.14 49 ARG B O 1
ATOM 1604 N N . TRP B 1 54 ? 7.997 11.517 7.751 1.00 5.03 50 TRP B N 1
ATOM 1605 C CA . TRP B 1 54 ? 8.629 11.913 6.506 1.00 5.05 50 TRP B CA 1
ATOM 1606 C C . TRP B 1 54 ? 8.749 13.423 6.391 1.00 4.94 50 TRP B C 1
ATOM 1607 O O . TRP B 1 54 ? 7.800 14.143 6.692 1.00 5.70 50 TRP B O 1
ATOM 1618 N N . GLY B 1 55 ? 9.886 13.883 5.888 1.00 5.18 51 GLY B N 1
ATOM 1619 C CA . GLY B 1 55 ? 10.100 15.289 5.691 1.00 5.33 51 GLY B CA 1
ATOM 1620 C C . GLY B 1 55 ? 11.375 15.570 4.934 1.00 4.90 51 GLY B C 1
ATOM 1621 O O . GLY B 1 55 ? 12.002 14.681 4.384 1.00 5.16 51 GLY B O 1
ATOM 1622 N N . TYR B 1 56 ? 11.722 16.853 4.918 1.00 5.19 52 TYR B N 1
ATOM 1623 C CA . TYR B 1 56 ? 12.872 17.319 4.205 1.00 5.06 52 TYR B CA 1
ATOM 1624 C C . TYR B 1 56 ? 13.994 17.654 5.168 1.00 4.87 52 TYR B C 1
ATOM 1625 O O . TYR B 1 56 ? 13.795 18.344 6.184 1.00 5.77 52 TYR B O 1
ATOM 1634 N N . ILE B 1 57 ? 15.207 17.168 4.867 1.00 5.15 53 ILE B N 1
ATOM 1635 C CA . ILE B 1 57 ? 16.425 17.474 5.621 1.00 4.89 53 ILE B CA 1
ATOM 1636 C C . ILE B 1 57 ? 16.988 18.750 5.032 1.00 5.30 53 ILE B C 1
ATOM 1637 O O . ILE B 1 57 ? 17.431 18.749 3.863 1.00 5.51 53 ILE B O 1
ATOM 1642 N N . LYS B 1 58 ? 16.934 19.854 5.773 1.00 5.40 54 LYS B N 1
ATOM 1643 C CA . LYS B 1 58 ? 17.172 21.183 5.247 1.00 5.37 54 LYS B CA 1
ATOM 1644 C C . LYS B 1 58 ? 18.508 21.727 5.732 1.00 5.05 54 LYS B C 1
ATOM 1645 O O . LYS B 1 58 ? 18.743 21.834 6.951 1.00 6.04 54 LYS B O 1
ATOM 1651 N N . HIS B 1 59 ? 19.358 22.131 4.807 1.00 5.02 55 HIS B N 1
ATOM 1652 C CA . HIS B 1 59 ? 20.582 22.870 5.090 1.00 5.48 55 HIS B CA 1
ATOM 1653 C C . HIS B 1 59 ? 20.160 24.251 5.621 1.00 5.70 55 HIS B C 1
ATOM 1654 O O . HIS B 1 59 ? 19.552 25.034 4.900 1.00 6.36 55 HIS B O 1
ATOM 1661 N N . ALA B 1 60 ? 20.472 24.567 6.881 1.00 5.71 56 ALA B N 1
ATOM 1662 C CA . ALA B 1 60 ? 19.882 25.768 7.477 1.00 6.25 56 ALA B CA 1
ATOM 1663 C C . ALA B 1 60 ? 20.343 27.050 6.745 1.00 5.73 56 ALA B C 1
ATOM 1664 O O . ALA B 1 60 ? 19.547 27.957 6.550 1.00 7.19 56 ALA B O 1
ATOM 1666 N N . ALA B 1 61 ? 21.617 27.119 6.376 1.00 5.88 57 ALA B N 1
ATOM 1667 C CA . ALA B 1 61 ? 22.138 28.367 5.846 1.00 6.37 57 ALA B CA 1
ATOM 1668 C C . ALA B 1 61 ? 21.555 28.732 4.504 1.00 6.48 57 ALA B C 1
ATOM 1669 O O . ALA B 1 61 ? 21.346 29.907 4.196 1.00 7.19 57 ALA B O 1
ATOM 1671 N N . SER B 1 62 ? 21.303 27.729 3.629 1.00 6.17 58 SER B N 1
ATOM 1672 C CA . SER B 1 62 ? 20.832 27.977 2.284 1.00 6.56 58 SER B CA 1
ATOM 1673 C C . SER B 1 62 ? 19.367 27.696 2.062 1.00 6.36 58 SER B C 1
ATOM 1674 O O . SER B 1 62 ? 18.782 28.170 1.073 1.00 7.23 58 SER B O 1
ATOM 1677 N N . GLY B 1 63 ? 18.776 26.873 2.917 1.00 6.13 59 GLY B N 1
ATOM 1678 C CA . GLY B 1 63 ? 17.436 26.334 2.715 1.00 6.76 59 GLY B CA 1
ATOM 1679 C C . GLY B 1 63 ? 17.327 25.201 1.727 1.00 6.47 59 GLY B C 1
ATOM 1680 O O . GLY B 1 63 ? 16.233 24.637 1.599 1.00 7.10 59 GLY B O 1
ATOM 1681 N N . LYS B 1 64 ? 18.418 24.834 1.033 1.00 6.06 60 LYS B N 1
ATOM 1682 C CA . LYS B 1 64 ? 18.329 23.683 0.149 1.00 5.69 60 LYS B CA 1
ATOM 1683 C C . LYS B 1 64 ? 18.196 22.398 0.994 1.00 5.99 60 LYS B C 1
ATOM 1684 O O . LYS B 1 64 ? 18.577 22.382 2.152 1.00 6.24 60 LYS B O 1
ATOM 1690 N N . ILE B 1 65 ? 17.646 21.355 0.364 1.00 5.12 61 ILE B N 1
ATOM 1691 C CA . ILE B 1 65 ? 17.353 20.113 1.095 1.00 5.32 61 ILE B CA 1
ATOM 1692 C C . ILE B 1 65 ? 18.139 18.975 0.490 1.00 5.68 61 ILE B C 1
ATOM 1693 O O . ILE B 1 65 ? 18.674 19.026 -0.640 1.00 5.60 61 ILE B O 1
ATOM 1698 N N . VAL B 1 66 ? 18.224 17.875 1.247 1.00 5.34 62 VAL B N 1
ATOM 1699 C CA . VAL B 1 66 ? 18.953 16.665 0.819 1.00 5.36 62 VAL B CA 1
ATOM 1700 C C . VAL B 1 66 ? 18.131 15.925 -0.241 1.00 5.58 62 VAL B C 1
ATOM 1701 O O . VAL B 1 66 ? 16.959 15.651 -0.029 1.00 5.84 62 VAL B O 1
ATOM 1705 N N . HIS B 1 67 ? 18.791 15.563 -1.344 1.00 6.06 63 HIS B N 1
ATOM 1706 C CA . HIS B 1 67 ? 18.241 14.736 -2.397 1.00 6.07 63 HIS B CA 1
ATOM 1707 C C . HIS B 1 67 ? 19.205 13.618 -2.733 1.00 6.17 63 HIS B C 1
ATOM 1708 O O . HIS B 1 67 ? 20.419 13.840 -2.765 1.00 6.97 63 HIS B O 1
ATOM 1715 N N . PRO B 1 68 ? 18.711 12.438 -3.140 1.00 7.17 64 PRO B N 1
ATOM 1716 C CA . PRO B 1 68 ? 19.541 11.556 -3.960 1.00 7.76 64 PRO B CA 1
ATOM 1717 C C . PRO B 1 68 ? 19.854 12.261 -5.253 1.00 7.49 64 PRO B C 1
ATOM 1718 O O . PRO B 1 68 ? 18.951 12.840 -5.878 1.00 8.37 64 PRO B O 1
ATOM 1722 N N . LEU B 1 69 ? 21.111 12.224 -5.733 1.00 8.03 65 LEU B N 1
ATOM 1723 C CA . LEU B 1 69 ? 21.465 12.905 -6.977 1.00 8.63 65 LEU B CA 1
ATOM 1724 C C . LEU B 1 69 ? 20.576 12.408 -8.101 1.00 9.03 65 LEU B C 1
ATOM 1725 O O . LEU B 1 69 ? 20.460 11.194 -8.348 1.00 12.50 65 LEU B O 1
ATOM 1730 N N . GLY B 1 70 ? 19.973 13.325 -8.833 1.00 8.73 66 GLY B N 1
ATOM 1731 C CA . GLY B 1 70 ? 19.091 13.007 -9.893 1.00 11.27 66 GLY B CA 1
ATOM 1732 C C . GLY B 1 70 ? 17.648 12.896 -9.483 1.00 10.08 66 GLY B C 1
ATOM 1733 O O . GLY B 1 70 ? 16.741 12.842 -10.310 1.00 12.01 66 GLY B O 1
ATOM 1734 N N . GLY B 1 71 ? 17.384 12.821 -8.170 1.00 10.41 67 GLY B N 1
ATOM 1735 C CA . GLY B 1 71 ? 16.018 12.805 -7.674 1.00 9.83 67 GLY B CA 1
ATOM 1736 C C . GLY B 1 71 ? 15.270 11.564 -7.965 1.00 8.99 67 GLY B C 1
ATOM 1737 O O . GLY B 1 71 ? 14.074 11.625 -8.087 1.00 9.74 67 GLY B O 1
ATOM 1738 N N . LYS B 1 72 ? 15.952 10.367 -8.064 1.00 10.33 68 LYS B N 1
ATOM 1739 C CA . LYS B 1 72 ? 15.213 9.143 -8.414 1.00 10.28 68 LYS B CA 1
ATOM 1740 C C . LYS B 1 72 ? 14.422 8.745 -7.157 1.00 7.40 68 LYS B C 1
ATOM 1741 O O . LYS B 1 72 ? 14.736 8.893 -6.002 1.00 9.70 68 LYS B O 1
ATOM 1747 N N . ALA B 1 73 ? 13.258 8.097 -7.503 1.00 9.37 69 ALA B N 1
ATOM 1748 C CA . ALA B 1 73 ? 12.324 7.678 -6.529 1.00 8.74 69 ALA B CA 1
ATOM 1749 C C . ALA B 1 73 ? 12.857 6.517 -5.670 1.00 8.65 69 ALA B C 1
ATOM 1750 O O . ALA B 1 73 ? 12.528 6.401 -4.469 1.00 9.27 69 ALA B O 1
ATOM 1752 N N . ASP B 1 74 ? 13.604 5.645 -6.277 1.00 7.85 70 ASP B N 1
ATOM 1753 C CA . ASP B 1 74 ? 14.035 4.393 -5.663 1.00 7.35 70 ASP B CA 1
ATOM 1754 C C . ASP B 1 74 ? 15.503 4.264 -5.952 1.00 7.54 70 ASP B C 1
ATOM 1755 O O . ASP B 1 74 ? 15.967 3.389 -6.671 1.00 8.81 70 ASP B O 1
ATOM 1760 N N . PRO B 1 75 ? 16.320 5.199 -5.382 1.00 7.54 71 PRO B N 1
ATOM 1761 C CA . PRO B 1 75 ? 17.732 5.288 -5.734 1.00 8.41 71 PRO B CA 1
ATOM 1762 C C . PRO B 1 75 ? 18.478 3.992 -5.437 1.00 8.02 71 PRO B C 1
ATOM 1763 O O . PRO B 1 75 ? 18.325 3.417 -4.364 1.00 8.51 71 PRO B O 1
ATOM 1767 N N . PRO B 1 76 ? 19.381 3.569 -6.340 1.00 8.56 72 PRO B N 1
ATOM 1768 C CA . PRO B 1 76 ? 20.187 2.394 -6.067 1.00 8.78 72 PRO B CA 1
ATOM 1769 C C . PRO B 1 76 ? 21.273 2.645 -5.050 1.00 7.79 72 PRO B C 1
ATOM 1770 O O . PRO B 1 76 ? 21.675 3.810 -4.756 1.00 7.76 72 PRO B O 1
ATOM 1774 N N . ASN B 1 77 ? 21.829 1.569 -4.515 1.00 7.74 73 ASN B N 1
ATOM 1775 C CA . ASN B 1 77 ? 23.022 1.654 -3.703 1.00 7.65 73 ASN B CA 1
ATOM 1776 C C . ASN B 1 77 ? 24.097 2.486 -4.429 1.00 7.19 73 ASN B C 1
ATOM 1777 O O . ASN B 1 77 ? 24.262 2.378 -5.641 1.00 8.73 73 ASN B O 1
ATOM 1782 N N . GLU B 1 78 ? 24.796 3.289 -3.628 1.00 7.37 74 GLU B N 1
ATOM 1783 C CA . GLU B 1 78 ? 25.877 4.145 -4.061 1.00 7.66 74 GLU B CA 1
ATOM 1784 C C . GLU B 1 78 ? 25.422 5.439 -4.739 1.00 8.44 74 GLU B C 1
ATOM 1785 O O . GLU B 1 78 ? 26.259 6.236 -5.165 1.00 10.18 74 GLU B O 1
ATOM 1791 N N . THR B 1 79 ? 24.139 5.722 -4.755 1.00 7.66 75 THR B N 1
ATOM 1792 C CA . THR B 1 79 ? 23.658 7.005 -5.226 1.00 7.97 75 THR B CA 1
ATOM 1793 C C . THR B 1 79 ? 24.150 8.107 -4.305 1.00 8.14 75 THR B C 1
ATOM 1794 O O . THR B 1 79 ? 23.881 8.068 -3.115 1.00 7.84 75 THR B O 1
ATOM 1798 N N . LYS B 1 80 ? 24.829 9.100 -4.847 1.00 8.68 76 LYS B N 1
ATOM 1799 C CA . LYS B 1 80 ? 25.325 10.197 -4.067 1.00 8.89 76 LYS B CA 1
ATOM 1800 C C . LYS B 1 80 ? 24.219 11.053 -3.493 1.00 8.21 76 LYS B C 1
ATOM 1801 O O . LYS B 1 80 ? 23.204 11.268 -4.152 1.00 9.25 76 LYS B O 1
A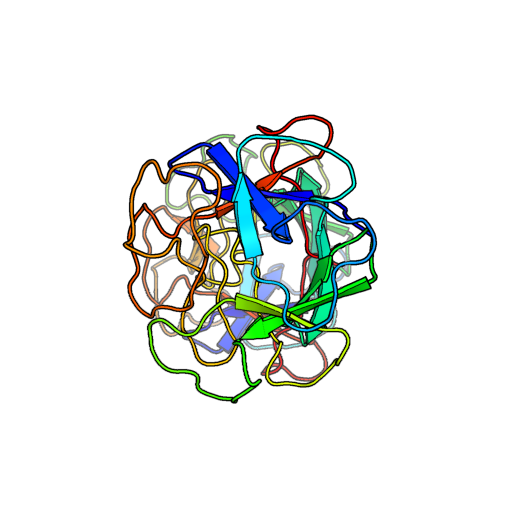TOM 1807 N N . LEU B 1 81 ? 24.438 11.600 -2.335 1.00 7.81 77 LEU B N 1
ATOM 1808 C CA . LEU B 1 81 ? 23.533 12.564 -1.734 1.00 7.46 77 LEU B CA 1
ATOM 1809 C C . LEU B 1 81 ? 24.048 13.988 -1.986 1.00 6.82 77 LEU B C 1
ATOM 1810 O O . LEU B 1 81 ? 25.254 14.260 -1.863 1.00 7.87 77 LEU B O 1
ATOM 1815 N N . VAL B 1 82 ? 23.138 14.869 -2.308 1.00 6.75 78 VAL B N 1
ATOM 1816 C CA . VAL B 1 82 ? 23.435 16.251 -2.656 1.00 6.71 78 VAL B CA 1
ATOM 1817 C C . VAL B 1 82 ? 22.397 17.187 -2.034 1.00 5.90 78 VAL B C 1
ATOM 1818 O O . VAL B 1 82 ? 21.365 16.747 -1.527 1.00 6.93 78 VAL B O 1
ATOM 1822 N N . LEU B 1 83 ? 22.655 18.492 -2.088 1.00 6.21 79 LEU B N 1
ATOM 1823 C CA . LEU B 1 83 ? 21.656 19.500 -1.772 1.00 5.98 79 LEU B CA 1
ATOM 1824 C C . LEU B 1 83 ? 21.027 20.016 -3.057 1.00 6.47 79 LEU B C 1
ATOM 1825 O O . LEU B 1 83 ? 21.719 20.220 -4.048 1.00 7.59 79 LEU B O 1
ATOM 1830 N N . HIS B 1 84 ? 19.727 20.318 -2.968 1.00 6.06 80 HIS B N 1
ATOM 1831 C CA . HIS B 1 84 ? 19.033 20.933 -4.098 1.00 6.89 80 HIS B CA 1
ATOM 1832 C C . HIS B 1 84 ? 17.859 21.709 -3.521 1.00 6.14 80 HIS B C 1
ATOM 1833 O O . HIS B 1 84 ? 17.233 21.309 -2.560 1.00 6.11 80 HIS B O 1
ATOM 1840 N N . GLN B 1 85 ? 17.534 22.844 -4.174 1.00 7.16 81 GLN B N 1
ATOM 1841 C CA . GLN B 1 85 ? 16.423 23.678 -3.742 1.00 7.39 81 GLN B CA 1
ATOM 1842 C C . GLN B 1 85 ? 15.045 23.049 -3.966 1.00 7.28 81 GLN B C 1
ATOM 1843 O O . GLN B 1 85 ? 14.076 23.436 -3.296 1.00 7.60 81 GLN B O 1
ATOM 1849 N N . ASP B 1 86 ? 14.901 22.140 -4.927 1.00 7.09 82 ASP B N 1
ATOM 1850 C CA . ASP B 1 86 ? 13.570 21.640 -5.233 1.00 8.05 82 ASP B CA 1
ATOM 1851 C C . ASP B 1 86 ? 12.990 20.867 -4.072 1.00 6.96 82 ASP B C 1
ATOM 1852 O O . ASP B 1 86 ? 13.660 20.129 -3.371 1.00 7.46 82 ASP B O 1
ATOM 1857 N N . ARG B 1 87 ? 11.669 20.991 -3.923 1.00 7.82 83 ARG B N 1
ATOM 1858 C CA . ARG B 1 87 ? 10.862 20.154 -3.002 1.00 7.74 83 ARG B CA 1
ATOM 1859 C C . ARG B 1 87 ? 9.990 19.212 -3.783 1.00 7.63 83 ARG B C 1
ATOM 1860 O O . ARG B 1 87 ? 9.200 19.667 -4.607 1.00 9.86 83 ARG B O 1
ATOM 1868 N N . HIS B 1 88 ? 10.096 17.913 -3.541 1.00 7.00 84 HIS B N 1
ATOM 1869 C CA . HIS B 1 88 ? 9.239 16.927 -4.134 1.00 7.48 84 HIS B CA 1
ATOM 1870 C C . HIS B 1 88 ? 9.370 15.665 -3.288 1.00 6.89 84 HIS B C 1
ATOM 1871 O O . HIS B 1 88 ? 10.208 15.547 -2.406 1.00 6.87 84 HIS B O 1
ATOM 1878 N N . ASP B 1 89 ? 8.509 14.657 -3.595 1.00 7.11 85 ASP B N 1
ATOM 1879 C CA . ASP B 1 89 ? 8.425 13.482 -2.745 1.00 7.36 85 ASP B CA 1
ATOM 1880 C C . ASP B 1 89 ? 9.659 12.575 -2.842 1.00 7.65 85 ASP B C 1
ATOM 1881 O O . ASP B 1 89 ? 9.814 11.692 -1.967 1.00 8.90 85 ASP B O 1
ATOM 1886 N N . ARG B 1 90 ? 10.487 12.722 -3.833 1.00 6.58 86 ARG B N 1
ATOM 1887 C CA . ARG B 1 90 ? 11.661 11.896 -3.915 1.00 7.02 86 ARG B CA 1
ATOM 1888 C C . ARG B 1 90 ? 12.787 12.364 -3.025 1.00 6.42 86 ARG B C 1
ATOM 1889 O O . ARG B 1 90 ? 13.807 11.686 -2.893 1.00 7.42 86 ARG B O 1
ATOM 1897 N N . ALA B 1 91 ? 12.582 13.496 -2.351 1.00 6.22 87 ALA B N 1
ATOM 1898 C CA . ALA B 1 91 ? 13.520 14.038 -1.350 1.00 5.82 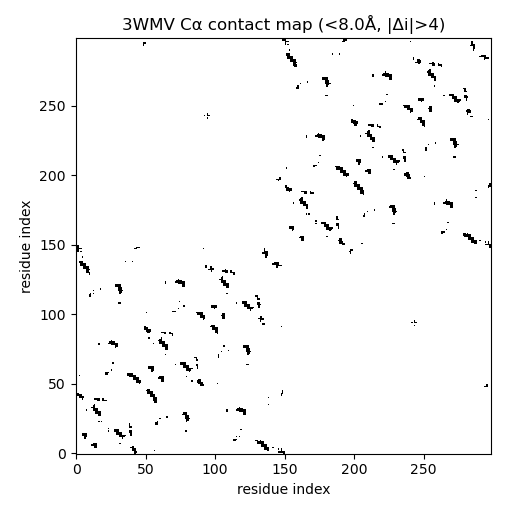87 ALA B CA 1
ATOM 1899 C C . ALA B 1 91 ? 12.986 13.883 0.057 1.00 5.70 87 ALA B C 1
ATOM 1900 O O . ALA B 1 91 ? 13.431 14.566 0.977 1.00 6.22 87 ALA B O 1
ATOM 1902 N N . LEU B 1 92 ? 12.046 12.947 0.292 1.00 5.35 88 LEU B N 1
ATOM 1903 C CA . LEU B 1 92 ? 11.572 12.656 1.644 1.00 5.69 88 LEU B CA 1
ATOM 1904 C C . LEU B 1 92 ? 12.480 11.632 2.342 1.00 5.23 88 LEU B C 1
ATOM 1905 O O . LEU B 1 92 ? 12.798 10.585 1.800 1.00 5.90 88 LEU B O 1
ATOM 1910 N N . PHE B 1 93 ? 12.806 11.983 3.592 1.00 4.87 89 PHE B N 1
ATOM 1911 C CA . PHE B 1 93 ? 13.543 11.132 4.495 1.00 4.82 89 PHE B CA 1
ATOM 1912 C C . PHE B 1 93 ? 12.855 11.136 5.853 1.00 4.69 89 PHE B C 1
ATOM 1913 O O . PHE B 1 93 ? 12.020 11.996 6.167 1.00 5.29 89 PHE B O 1
ATOM 1921 N N . ALA B 1 94 ? 13.285 10.205 6.713 1.00 4.78 90 ALA B N 1
ATOM 1922 C CA . ALA B 1 94 ? 12.885 10.177 8.116 1.00 4.89 90 ALA B CA 1
ATOM 1923 C C . ALA B 1 94 ? 14.151 10.082 8.953 1.00 4.85 90 ALA B C 1
ATOM 1924 O O . ALA B 1 94 ? 15.138 9.462 8.567 1.00 5.36 90 ALA B O 1
ATOM 1926 N N . MET B 1 95 ? 14.100 10.733 10.119 1.00 4.96 91 MET B N 1
ATOM 1927 C CA A MET B 1 95 ? 15.224 10.843 11.052 0.70 4.83 91 MET B CA 1
ATOM 1928 C CA B MET B 1 95 ? 15.257 10.822 11.011 0.30 5.42 91 MET B CA 1
ATOM 1929 C C . MET B 1 95 ? 14.985 9.886 12.192 1.00 4.99 91 MET B C 1
ATOM 1930 O O . MET B 1 95 ? 14.287 10.212 13.154 1.00 5.42 91 MET B O 1
ATOM 1939 N N . ASP B 1 96 ? 15.516 8.656 12.041 1.00 4.59 92 ASP B N 1
ATOM 1940 C CA . ASP B 1 96 ? 15.219 7.579 13.027 1.00 5.04 92 ASP B CA 1
ATOM 1941 C C . ASP B 1 96 ? 16.153 7.725 14.192 1.00 4.62 92 ASP B C 1
ATOM 1942 O O . ASP B 1 96 ? 17.294 7.230 14.232 1.00 4.87 92 ASP B O 1
ATOM 1947 N N . PHE B 1 97 ? 15.691 8.482 15.198 1.00 4.81 93 PHE B N 1
ATOM 1948 C CA . PHE B 1 97 ? 16.483 8.785 16.383 1.00 5.65 93 PHE B CA 1
ATOM 1949 C C . PHE B 1 97 ? 16.408 7.667 17.431 1.00 5.11 93 PHE B C 1
ATOM 1950 O O . PHE B 1 97 ? 17.033 7.796 18.501 1.00 6.09 93 PHE B O 1
ATOM 1958 N N . PHE B 1 98 ? 15.692 6.585 17.133 1.00 5.30 94 PHE B N 1
ATOM 1959 C CA . PHE B 1 98 ? 15.655 5.392 17.991 1.00 6.09 94 PHE B CA 1
ATOM 1960 C C . PHE B 1 98 ? 16.680 4.367 17.560 1.00 5.44 94 PHE B C 1
ATOM 1961 O O . PHE B 1 98 ? 17.431 3.864 18.386 1.00 7.35 94 PHE B O 1
ATOM 1969 N N . ASN B 1 99 ? 16.721 4.057 16.264 1.00 5.70 95 ASN B N 1
ATOM 1970 C CA . ASN B 1 99 ? 17.724 3.166 15.713 1.00 5.89 95 ASN B CA 1
ATOM 1971 C C . ASN B 1 99 ? 18.988 3.907 15.263 1.00 5.24 95 ASN B C 1
ATOM 1972 O O . ASN B 1 99 ? 19.976 3.263 14.880 1.00 6.48 95 ASN B O 1
ATOM 1977 N N . ASP B 1 100 ? 18.961 5.233 15.296 1.00 5.06 96 ASP B N 1
ATOM 1978 C CA . ASP B 1 100 ? 20.100 6.089 14.921 1.00 5.02 96 ASP B CA 1
ATOM 1979 C C . ASP B 1 100 ? 20.511 5.942 13.459 1.00 4.89 96 ASP B C 1
ATOM 1980 O O . ASP B 1 100 ? 21.641 5.651 13.132 1.00 5.12 96 ASP B O 1
ATOM 1985 N N . ASN B 1 101 ? 19.541 6.205 12.547 1.00 4.79 97 ASN B N 1
ATOM 1986 C CA . ASN B 1 101 ? 19.867 6.210 11.132 1.00 4.95 97 ASN B CA 1
ATOM 1987 C C . ASN B 1 101 ? 18.978 7.231 10.420 1.00 4.87 97 ASN B C 1
ATOM 1988 O O . ASN B 1 101 ? 18.045 7.785 11.017 1.00 5.01 97 ASN B O 1
ATOM 1993 N N . ILE B 1 102 ? 19.324 7.486 9.167 1.00 4.84 98 ILE B N 1
ATOM 1994 C CA . ILE B 1 102 ? 18.541 8.367 8.293 1.00 4.69 98 ILE B CA 1
ATOM 1995 C C . ILE B 1 102 ? 18.074 7.520 7.145 1.00 4.73 98 ILE B C 1
ATOM 1996 O O . ILE B 1 102 ? 18.884 6.939 6.413 1.00 5.33 98 ILE B O 1
ATOM 2001 N N . ILE B 1 103 ? 16.749 7.417 6.970 1.00 4.90 99 ILE B N 1
ATOM 2002 C CA . ILE B 1 103 ? 16.119 6.518 5.993 1.00 5.08 99 ILE B CA 1
ATOM 2003 C C . ILE B 1 103 ? 15.395 7.325 4.937 1.00 4.98 99 ILE B C 1
ATOM 2004 O O . ILE B 1 103 ? 14.653 8.267 5.255 1.00 5.40 99 ILE B O 1
ATOM 2009 N N . HIS B 1 104 ? 15.627 7.013 3.660 1.00 5.30 100 HIS B N 1
ATOM 2010 C CA . HIS B 1 104 ? 14.909 7.600 2.557 1.00 5.30 100 HIS B CA 1
ATOM 2011 C C . HIS B 1 104 ? 13.535 6.948 2.403 1.00 5.91 100 HIS B C 1
ATOM 2012 O O . HIS B 1 104 ? 13.320 5.804 2.826 1.00 6.00 100 HIS B O 1
ATOM 2019 N N . LYS B 1 105 ? 12.604 7.658 1.746 1.00 6.14 101 LYS B N 1
ATOM 2020 C CA . LYS B 1 105 ? 11.268 7.146 1.525 1.00 7.44 101 LYS B CA 1
ATOM 2021 C C . LYS B 1 105 ? 11.230 5.761 0.954 1.00 6.36 101 LYS B C 1
ATOM 2022 O O . LYS B 1 105 ? 10.322 4.980 1.282 1.00 7.88 101 LYS B O 1
ATOM 2028 N N . ALA B 1 106 ? 12.146 5.426 0.064 1.00 5.59 102 ALA B N 1
ATOM 2029 C CA . ALA B 1 106 ? 12.160 4.107 -0.579 1.00 6.07 102 ALA B CA 1
ATOM 2030 C C . ALA B 1 106 ? 12.954 3.061 0.185 1.00 5.96 102 ALA B C 1
ATOM 2031 O O . ALA B 1 106 ? 13.068 1.919 -0.290 1.00 8.07 102 ALA B O 1
ATOM 2033 N N . GLY B 1 107 ? 13.439 3.384 1.350 1.00 6.15 103 GLY B N 1
ATOM 2034 C CA . GLY B 1 107 ? 13.912 2.361 2.300 1.00 6.52 103 GLY B CA 1
ATOM 2035 C C . GLY B 1 107 ? 15.393 2.142 2.444 1.00 5.66 103 GLY B C 1
ATOM 2036 O O . GLY B 1 107 ? 15.763 1.332 3.315 1.00 6.38 103 GLY B O 1
ATOM 2037 N N . LYS B 1 108 ? 16.224 2.823 1.681 1.00 5.66 104 LYS B N 1
ATOM 2038 C CA . LYS B 1 108 ? 17.668 2.793 1.895 1.00 5.75 104 LYS B CA 1
ATOM 2039 C C . LYS B 1 108 ? 18.072 3.862 2.876 1.00 5.10 104 LYS B C 1
ATOM 2040 O O . LYS B 1 108 ? 17.297 4.746 3.215 1.00 6.02 104 LYS B O 1
ATOM 2046 N N . TYR B 1 109 ? 19.328 3.789 3.332 1.00 5.30 105 TYR B N 1
ATOM 2047 C CA . TYR B 1 109 ? 19.866 4.620 4.406 1.00 5.54 105 TYR B CA 1
ATOM 2048 C C . TYR B 1 109 ? 20.990 5.507 3.895 1.00 5.26 105 TYR B C 1
ATOM 2049 O O . TYR B 1 109 ? 21.717 5.176 2.943 1.00 5.81 105 TYR B O 1
ATOM 2058 N N . VAL B 1 110 ? 21.257 6.595 4.624 1.00 5.57 106 VAL B N 1
ATOM 2059 C CA . VAL B 1 110 ? 22.450 7.403 4.384 1.00 5.81 106 VAL B CA 1
ATOM 2060 C C . VAL B 1 110 ? 23.680 6.684 4.949 1.00 6.03 106 VAL B C 1
ATOM 2061 O O . VAL B 1 110 ? 23.678 6.285 6.112 1.00 6.09 106 VAL B O 1
ATOM 2065 N N . HIS B 1 111 ? 24.723 6.558 4.137 1.00 6.13 107 HIS B N 1
ATOM 2066 C CA . HIS B 1 111 ? 25.992 5.970 4.519 1.00 6.55 107 HIS B CA 1
ATOM 2067 C C . HIS B 1 111 ? 27.146 6.887 4.119 1.00 6.91 107 HIS B C 1
ATOM 2068 O O . HIS B 1 111 ? 27.074 7.581 3.113 1.00 7.24 107 HIS B O 1
ATOM 2075 N N . PRO B 1 112 ? 28.279 6.789 4.841 1.00 7.41 108 PRO B N 1
ATOM 2076 C CA . PRO B 1 112 ? 29.541 7.215 4.210 1.00 7.98 108 PRO B CA 1
ATOM 2077 C C . PRO B 1 112 ? 29.867 6.248 3.092 1.00 7.96 108 PRO B C 1
ATOM 2078 O O . PRO B 1 112 ? 29.764 5.028 3.266 1.00 9.07 108 PRO B O 1
ATOM 2082 N N . LYS B 1 113 ? 30.298 6.770 1.949 1.00 8.92 109 LYS B N 1
ATOM 2083 C CA . LYS B 1 113 ? 30.666 5.916 0.815 1.00 9.82 109 LYS B CA 1
ATOM 2084 C C . LYS B 1 113 ? 31.825 5.024 1.244 1.00 10.18 109 LYS B C 1
ATOM 2085 O O . LYS B 1 113 ? 32.869 5.505 1.703 1.00 11.81 109 LYS B O 1
ATOM 2091 N N . GLY B 1 114 ? 31.624 3.697 1.115 1.00 10.93 110 GLY B N 1
ATOM 2092 C CA . GLY B 1 114 ? 32.621 2.754 1.596 1.00 13.64 110 GLY B CA 1
ATOM 2093 C C . GLY B 1 114 ? 32.371 2.169 2.927 1.00 11.90 110 GLY B C 1
ATOM 2094 O O . GLY B 1 114 ? 32.985 1.169 3.285 1.00 13.89 110 GLY B O 1
ATOM 2095 N N . GLY B 1 115 ? 31.520 2.802 3.712 1.00 10.96 111 GLY B N 1
ATOM 2096 C CA . GLY B 1 115 ? 31.102 2.206 4.972 1.00 11.90 111 GLY B CA 1
ATOM 2097 C C . GLY B 1 115 ? 32.159 2.159 6.070 1.00 10.99 111 GLY B C 1
ATOM 2098 O O . GLY B 1 115 ? 32.071 1.325 6.965 1.00 12.03 111 GLY B O 1
ATOM 2099 N N . SER B 1 116 ? 33.111 3.112 6.114 1.00 11.74 112 SER B N 1
ATOM 2100 C CA . SER B 1 116 ? 34.165 3.114 7.121 1.00 12.47 112 SER B CA 1
ATOM 2101 C C . SER B 1 116 ? 33.608 3.598 8.458 1.00 11.86 112 SER B C 1
ATOM 2102 O O . SER B 1 116 ? 32.795 4.513 8.560 1.00 12.29 112 SER B O 1
ATOM 2105 N N . THR B 1 117 ? 34.182 3.006 9.518 1.00 11.85 113 THR B N 1
ATOM 2106 C CA . THR B 1 117 ? 33.997 3.528 10.826 1.00 12.59 113 THR B CA 1
ATOM 2107 C C . THR B 1 117 ? 34.707 4.786 11.148 1.00 12.61 113 THR B C 1
ATOM 2108 O O . THR B 1 117 ? 34.410 5.507 12.081 1.00 14.40 113 THR B O 1
ATOM 2112 N N . ASN B 1 118 ? 35.665 5.178 10.316 1.00 13.21 114 ASN B N 1
ATOM 2113 C CA . ASN B 1 118 ? 36.396 6.478 10.503 1.00 13.61 114 ASN B CA 1
ATOM 2114 C C . ASN B 1 118 ? 36.661 7.009 9.108 1.00 13.26 114 ASN B C 1
ATOM 2115 O O . ASN B 1 118 ? 37.802 7.074 8.642 1.00 14.60 114 ASN B O 1
ATOM 2120 N N . PRO B 1 119 ? 35.599 7.458 8.390 1.00 11.99 115 PRO B N 1
ATOM 2121 C CA . PRO B 1 119 ? 35.801 8.029 7.105 1.00 11.20 115 PRO B CA 1
ATOM 2122 C C . PRO B 1 119 ? 36.666 9.307 7.192 1.00 11.81 115 PRO B C 1
ATOM 2123 O O . PRO B 1 119 ? 36.438 10.132 8.066 1.00 11.85 115 PRO B O 1
ATOM 2127 N N . PRO B 1 120 ? 37.563 9.555 6.249 1.00 11.47 116 PRO B N 1
ATOM 2128 C CA . PRO B 1 120 ? 38.314 10.828 6.257 1.00 11.99 116 PRO B CA 1
ATOM 2129 C C . PRO B 1 120 ? 37.427 11.994 5.873 1.00 11.31 116 PRO B C 1
ATOM 2130 O O . PRO B 1 120 ? 36.396 11.855 5.215 1.00 10.35 116 PRO B O 1
ATOM 2134 N N . ASN B 1 121 ? 37.898 13.185 6.223 1.00 10.94 117 ASN B N 1
ATOM 2135 C CA . ASN B 1 121 ? 37.235 14.394 5.765 1.00 9.73 117 ASN B CA 1
ATOM 2136 C C . ASN B 1 121 ? 37.089 14.338 4.271 1.00 9.71 117 ASN B C 1
ATOM 2137 O O . ASN B 1 121 ? 37.964 13.905 3.542 1.00 11.67 117 ASN B O 1
ATOM 2142 N N . GLU B 1 122 ? 35.934 14.861 3.840 1.00 9.45 118 GLU B N 1
ATOM 2143 C CA . GLU B 1 122 ? 35.534 14.946 2.424 1.00 9.89 118 GLU B CA 1
ATOM 2144 C C . GLU B 1 122 ? 34.967 13.679 1.866 1.00 9.96 118 GLU B C 1
ATOM 2145 O O . GLU B 1 122 ? 34.591 13.640 0.717 1.00 11.99 118 GLU B O 1
ATOM 2151 N N . THR B 1 123 ? 34.822 12.616 2.649 1.00 9.83 119 THR B N 1
ATOM 2152 C CA . THR B 1 123 ? 34.185 11.394 2.179 1.00 8.97 119 THR B CA 1
ATOM 2153 C C . THR B 1 123 ? 32.743 11.724 1.759 1.00 9.16 119 THR B C 1
ATOM 2154 O O . THR B 1 123 ? 31.988 12.343 2.505 1.00 8.68 119 THR B O 1
ATOM 2158 N N . LEU B 1 124 ? 32.360 11.253 0.578 1.00 9.06 120 LEU B N 1
ATOM 2159 C CA . LEU B 1 124 ? 31.035 11.387 0.063 1.00 9.09 120 LEU B CA 1
ATOM 2160 C C . LEU B 1 124 ? 30.031 10.579 0.911 1.00 8.50 120 LEU B C 1
ATOM 2161 O O . LEU B 1 124 ? 30.383 9.541 1.480 1.00 9.63 120 LEU B O 1
ATOM 2166 N N . THR B 1 125 ? 28.788 11.061 0.938 1.00 8.73 121 THR B N 1
ATOM 2167 C CA . THR B 1 125 ? 27.661 10.264 1.467 1.00 8.28 121 THR B CA 1
ATOM 2168 C C . THR B 1 125 ? 26.877 9.721 0.299 1.00 7.96 121 THR B C 1
ATOM 2169 O O . THR B 1 125 ? 26.719 10.365 -0.759 1.00 8.55 121 THR B O 1
ATOM 2173 N N . VAL B 1 126 ? 26.311 8.543 0.495 1.00 7.54 122 VAL B N 1
ATOM 2174 C CA . VAL B 1 126 ? 25.549 7.820 -0.504 1.00 7.23 122 VAL B CA 1
ATOM 2175 C C . VAL B 1 126 ? 24.376 7.127 0.147 1.00 6.92 122 VAL B C 1
ATOM 2176 O O . VAL B 1 126 ? 24.352 6.865 1.336 1.00 7.73 122 VAL B O 1
ATOM 2180 N N . MET B 1 127 ? 23.419 6.690 -0.639 1.00 6.59 123 MET B N 1
ATOM 2181 C CA . MET B 1 127 ? 22.404 5.773 -0.253 1.00 6.24 123 MET B CA 1
ATOM 2182 C C . MET B 1 127 ? 22.905 4.342 -0.271 1.00 6.77 123 MET B C 1
ATOM 2183 O O . MET B 1 127 ? 23.587 3.927 -1.205 1.00 7.22 123 MET B O 1
ATOM 2188 N N . HIS B 1 128 ? 22.502 3.528 0.712 1.00 6.07 124 HIS B N 1
ATOM 2189 C CA . HIS B 1 128 ? 22.824 2.112 0.710 1.00 6.25 124 HIS B CA 1
ATOM 2190 C C . HIS B 1 128 ? 21.818 1.392 1.582 1.00 5.91 124 HIS B C 1
ATOM 2191 O O . HIS B 1 128 ? 21.428 1.881 2.647 1.00 6.02 124 HIS B O 1
ATOM 2198 N N . GLY B 1 129 ? 21.396 0.188 1.177 1.00 5.91 125 GLY B N 1
ATOM 2199 C CA . GLY B 1 129 ? 20.450 -0.564 1.940 1.00 6.06 125 GLY B CA 1
ATOM 2200 C C . GLY B 1 129 ? 20.954 -1.163 3.235 1.00 5.81 125 GLY B C 1
ATOM 2201 O O . GLY B 1 129 ? 20.137 -1.511 4.083 1.00 6.19 125 GLY B O 1
ATOM 2202 N N . ASP B 1 130 ? 22.266 -1.363 3.381 1.00 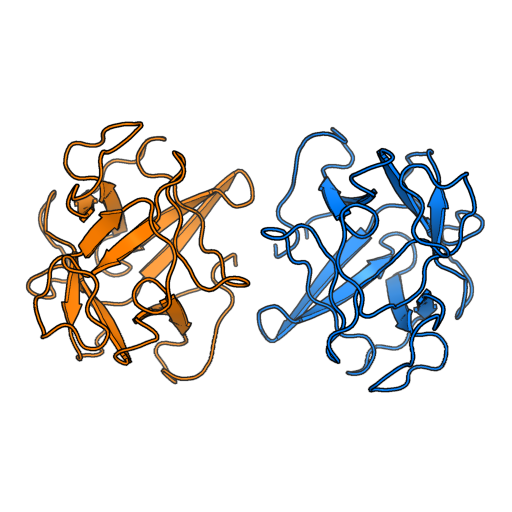6.08 126 ASP B N 1
ATOM 2203 C CA . ASP B 1 130 ? 22.774 -2.095 4.526 1.00 6.22 126 ASP B CA 1
ATOM 2204 C C . ASP B 1 130 ? 22.567 -1.338 5.844 1.00 6.57 126 ASP B C 1
ATOM 2205 O O . ASP B 1 130 ? 22.527 -0.095 5.863 1.00 6.29 126 ASP B O 1
ATOM 2210 N N . LYS B 1 131 ? 22.505 -2.093 6.923 1.00 6.71 127 LYS B N 1
ATOM 2211 C CA . LYS B 1 131 ? 22.477 -1.546 8.287 1.00 7.45 127 LYS B CA 1
ATOM 2212 C C . LYS B 1 131 ? 23.652 -2.100 9.065 1.00 7.42 127 LYS B C 1
ATOM 2213 O O . LYS B 1 131 ? 23.854 -3.315 9.082 1.00 9.77 127 LYS B O 1
ATOM 2219 N N . HIS B 1 132 ? 24.388 -1.228 9.731 1.00 7.08 128 HIS B N 1
ATOM 2220 C CA . HIS B 1 132 ? 25.542 -1.578 10.522 1.00 8.08 128 HIS B CA 1
ATOM 2221 C C . HIS B 1 132 ? 26.011 -0.332 11.261 1.00 7.45 128 HIS B C 1
ATOM 2222 O O . HIS B 1 132 ? 25.421 0.763 11.101 1.00 7.03 128 HIS B O 1
ATOM 2229 N N . GLY B 1 133 ? 26.986 -0.464 12.142 1.00 8.67 129 GLY B N 1
ATOM 2230 C CA . GLY B 1 133 ? 27.390 0.620 12.953 1.00 8.23 129 GLY B CA 1
ATOM 2231 C C . GLY B 1 133 ? 27.917 1.830 12.223 1.00 8.83 129 GLY B C 1
ATOM 2232 O O . GLY B 1 133 ? 27.826 2.951 12.768 1.00 10.05 129 GLY B O 1
ATOM 2233 N N . ALA B 1 134 ? 28.448 1.658 11.042 1.00 8.71 130 ALA B N 1
ATOM 2234 C CA . ALA B 1 134 ? 29.055 2.767 10.307 1.00 8.68 130 ALA B CA 1
ATOM 2235 C C . ALA B 1 134 ? 28.082 3.544 9.499 1.00 7.27 130 ALA B C 1
ATOM 2236 O O . ALA B 1 134 ? 28.480 4.522 8.832 1.00 8.13 130 ALA B O 1
ATOM 2238 N N . MET B 1 135 ? 26.806 3.217 9.521 1.00 6.99 131 MET B N 1
ATOM 2239 C CA . MET B 1 135 ? 25.757 4.046 8.945 1.00 6.79 131 MET B CA 1
ATOM 2240 C C . MET B 1 135 ? 24.852 4.712 10.022 1.00 5.75 131 MET B C 1
ATOM 2241 O O . MET B 1 135 ? 23.874 5.360 9.683 1.00 6.48 131 MET B O 1
ATOM 2246 N N . GLU B 1 136 ? 25.284 4.661 11.266 1.00 6.08 132 GLU B N 1
ATOM 2247 C CA . GLU B 1 136 ? 24.491 5.304 12.321 1.00 5.59 132 GLU B CA 1
ATOM 2248 C C . GLU B 1 136 ? 24.833 6.778 12.418 1.00 5.85 132 GLU B C 1
ATOM 2249 O O . GLU B 1 136 ? 26.006 7.196 12.333 1.00 6.77 132 GLU B O 1
ATOM 2255 N N . PHE B 1 137 ? 23.798 7.570 12.669 1.00 5.47 133 PHE B N 1
ATOM 2256 C CA . PHE B 1 137 ? 23.868 9.013 12.890 1.00 5.57 133 PHE B CA 1
ATOM 2257 C C . PHE B 1 137 ? 23.058 9.396 14.066 1.00 5.34 133 PHE B C 1
ATOM 2258 O O . PHE B 1 137 ? 21.963 8.822 14.295 1.00 5.90 133 PHE B O 1
ATOM 2266 N N . ILE B 1 138 ? 23.544 10.402 14.799 1.00 5.22 134 ILE B N 1
ATOM 2267 C CA . ILE B 1 138 ? 22.812 11.037 15.854 1.00 5.30 134 ILE B CA 1
ATOM 2268 C C . ILE B 1 138 ? 22.686 12.544 15.595 1.00 4.94 134 ILE B C 1
ATOM 2269 O O . ILE B 1 138 ? 23.450 13.083 14.796 1.00 5.67 134 ILE B O 1
ATOM 2274 N N . PHE B 1 139 ? 21.698 13.164 16.216 1.00 4.58 135 PHE B N 1
ATOM 2275 C CA . PHE B 1 139 ? 21.291 14.521 15.875 1.00 5.02 135 PHE B CA 1
ATOM 2276 C C . PHE B 1 139 ? 21.410 15.381 17.127 1.00 5.13 135 PHE B C 1
ATOM 2277 O O . PHE B 1 139 ? 20.758 15.125 18.111 1.00 5.75 135 PHE B O 1
ATOM 2285 N N . VAL B 1 140 ? 22.412 16.294 17.072 1.00 5.47 136 VAL B N 1
ATOM 2286 C CA . VAL B 1 140 ? 22.916 16.912 18.298 1.00 5.57 136 VAL B CA 1
ATOM 2287 C C . VAL B 1 140 ? 22.872 18.428 18.216 1.00 5.74 136 VAL B C 1
ATOM 2288 O O . VAL B 1 140 ? 22.772 19.069 17.166 1.00 5.84 136 VAL B O 1
ATOM 2292 N N . SER B 1 141 ? 22.891 19.063 19.411 1.00 6.40 137 SER B N 1
ATOM 2293 C CA . SER B 1 141 ? 22.893 20.498 19.501 1.00 6.48 137 SER B CA 1
ATOM 2294 C C . SER B 1 141 ? 24.125 21.112 18.895 1.00 6.84 137 SER B C 1
ATOM 2295 O O . SER B 1 141 ? 25.249 20.690 19.182 1.00 7.12 137 SER B O 1
ATOM 2298 N N . PRO B 1 142 ? 23.974 22.230 18.158 1.00 7.23 138 PRO B N 1
ATOM 2299 C CA . PRO B 1 142 ? 25.145 22.980 17.715 1.00 8.60 138 PRO B CA 1
ATOM 2300 C C . PRO B 1 142 ? 25.990 23.477 18.897 1.00 8.80 138 PRO B C 1
ATOM 2301 O O . PRO B 1 142 ? 27.171 23.838 18.711 1.00 11.95 138 PRO B O 1
ATOM 2305 N N . LYS B 1 143 ? 25.395 23.631 20.071 1.00 8.07 139 LYS B N 1
ATOM 2306 C CA . LYS B 1 143 ? 25.981 24.175 21.285 1.00 8.51 139 LYS B CA 1
ATOM 2307 C C . LYS B 1 143 ? 26.718 23.113 22.124 1.00 8.62 139 LYS B C 1
ATOM 2308 O O . LYS B 1 143 ? 27.485 23.493 22.996 1.00 12.02 139 LYS B O 1
ATOM 2314 N N . ASN B 1 144 ? 26.440 21.841 21.865 1.00 7.35 140 ASN B N 1
ATOM 2315 C CA . ASN B 1 144 ? 27.026 20.753 22.632 1.00 7.35 140 ASN B CA 1
ATOM 2316 C C . ASN B 1 144 ? 26.902 19.497 21.761 1.00 6.90 140 ASN B C 1
ATOM 2317 O O . ASN B 1 144 ? 25.802 18.928 21.674 1.00 6.65 140 ASN B O 1
ATOM 2322 N N . LYS B 1 145 ? 27.982 19.090 21.081 1.00 7.27 141 LYS B N 1
ATOM 2323 C CA . LYS B 1 145 ? 27.906 18.048 20.098 1.00 8.15 141 LYS B CA 1
ATOM 2324 C C . LYS B 1 145 ? 27.642 16.660 20.671 1.00 6.37 141 LYS B C 1
ATOM 2325 O O . LYS B 1 145 ? 27.497 15.710 19.878 1.00 7.29 141 LYS B O 1
ATOM 2331 N N . ASP B 1 146 ? 27.566 16.498 21.993 1.00 6.91 142 ASP B N 1
ATOM 2332 C CA . ASP B 1 146 ? 27.137 15.282 22.614 1.00 6.87 142 ASP B CA 1
ATOM 2333 C C . ASP B 1 146 ? 25.643 15.289 23.026 1.00 7.07 142 ASP B C 1
ATOM 2334 O O . ASP B 1 146 ? 25.114 14.244 23.426 1.00 9.46 142 ASP B O 1
ATOM 2339 N N . LYS B 1 147 ? 24.972 16.400 22.957 1.00 6.21 143 LYS B N 1
ATOM 2340 C CA . LYS B 1 147 ? 23.582 16.515 23.435 1.00 6.56 143 LYS B CA 1
ATOM 2341 C C . LYS B 1 147 ? 22.623 16.228 22.309 1.00 5.37 143 LYS B C 1
ATOM 2342 O O . LYS B 1 147 ? 22.492 17.035 21.400 1.00 6.08 143 LYS B O 1
ATOM 2348 N N . ARG B 1 148 ? 21.920 15.103 22.368 1.00 6.08 144 ARG B N 1
ATOM 2349 C CA . ARG B 1 148 ? 20.892 14.817 21.363 1.00 5.51 144 ARG B CA 1
ATOM 2350 C C . ARG B 1 148 ? 19.761 15.818 21.492 1.00 5.80 144 ARG B C 1
ATOM 2351 O O . ARG B 1 148 ? 19.359 16.177 22.615 1.00 7.56 144 ARG B O 1
ATOM 2359 N N . VAL B 1 149 ? 19.222 16.224 20.362 1.00 5.76 145 VAL B N 1
ATOM 2360 C CA . VAL B 1 149 ? 18.083 17.125 20.317 1.00 6.57 145 VAL B CA 1
ATOM 2361 C C . VAL B 1 149 ? 17.013 16.513 19.424 1.00 5.99 145 VAL B C 1
ATOM 2362 O O . VAL B 1 149 ? 17.263 15.736 18.511 1.00 6.31 145 VAL B O 1
ATOM 2366 N N . LEU B 1 150 ? 15.773 16.882 19.734 1.00 6.28 146 LEU B N 1
ATOM 2367 C CA . LEU B 1 150 ? 14.586 16.407 19.017 1.00 5.86 146 LEU B CA 1
ATOM 2368 C C . LEU B 1 150 ? 14.480 17.175 17.709 1.00 5.58 146 LEU B C 1
ATOM 2369 O O . LEU B 1 150 ? 14.251 18.386 17.689 1.00 6.96 146 LEU B O 1
ATOM 2374 N N . VAL B 1 151 ? 14.583 16.469 16.559 1.00 5.55 147 VAL B N 1
ATOM 2375 C CA . VAL B 1 151 ? 14.581 17.118 15.272 1.00 5.93 147 VAL B CA 1
ATOM 2376 C C . VAL B 1 151 ? 13.177 17.365 14.684 1.00 5.63 147 VAL B C 1
ATOM 2377 O O . VAL B 1 151 ? 13.028 18.127 13.769 1.00 6.53 147 VAL B O 1
ATOM 2381 N N . TYR B 1 152 ? 12.194 16.672 15.268 1.00 6.11 148 TYR B N 1
ATOM 2382 C CA . TYR B 1 152 ? 10.806 16.722 14.808 1.00 5.99 148 TYR B CA 1
ATOM 2383 C C . TYR B 1 152 ? 10.058 17.952 15.346 1.00 8.92 148 TYR B C 1
ATOM 2384 O O . TYR B 1 152 ? 8.920 18.134 14.827 1.00 14.14 148 TYR B O 1
ATOM 2393 N N . VAL B 1 153 ? 10.639 18.895 16.034 1.00 10.50 149 VAL B N 1
ATOM 2394 C CA . VAL B 1 153 ? 9.977 20.051 16.468 1.00 12.73 149 VAL B CA 1
ATOM 2395 C C . VAL B 1 153 ? 10.763 21.258 16.077 1.00 15.35 149 VAL B C 1
ATOM 2396 O O . VAL B 1 153 ? 10.438 22.419 16.377 1.00 19.87 149 VAL B O 1
#

Solvent-accessible surface area: 12006 Å² total; per-residue (Å²): 149,23,45,0,0,0,18,0,90,53,26,30,40,6,6,6,1,96,74,9,47,60,102,5,72,60,68,24,41,0,1,0,38,55,75,81,36,95,72,0,51,0,31,2,40,58,75,59,24,34,40,0,34,2,42,0,35,47,31,24,23,0,2,7,0,78,56,6,142,66,108,3,94,64,94,19,84,2,1,0,40,100,66,109,41,97,87,0,13,0,0,0,7,4,32,61,8,5,1,36,2,97,48,34,46,32,4,7,0,116,74,24,53,78,109,2,94,58,71,20,38,1,4,1,35,32,78,149,68,44,6,1,50,0,16,4,0,16,31,185,79,92,94,94,64,38,12,2,1,70,51,50,0,0,0,20,0,85,50,30,32,29,6,6,8,1,95,74,9,49,65,101,4,72,64,70,25,35,1,1,0,36,56,72,73,39,94,73,0,57,0,56,14,49,61,73,55,20,32,40,0,30,2,42,0,37,46,32,23,20,0,3,7,0,76,64,9,139,64,100,1,86,67,69,21,72,2,1,0,36,104,68,105,42,98,100,0,8,0,0,0,7,4,33,56,10,4,2,35,0,96,45,35,52,28,4,6,1,86,75,25,49,89,98,1,95,60,73,22,42,1,1,0,38,34,78,135,73,43,4,1,46,0,17,4,0,14,31,190,83,96,95,101,68,37,12,1,4,97

Organism: Mytilus galloprovincialis (NCBI:txid29158)

GO terms:
  GO:0005534 galactose binding (F, IDA)
  GO:0031640 killing of cells of another organism (P, IDA)

Nearest PDB structures (foldseek):
  3wmv-assembly1_B  TM=1.006E+00  e=5.911E-30  Mytilus galloprovincialis
  5vbk-assembly1_A  TM=1.005E+00  e=3.579E-29  Mytilus californianus
  6bfm-assembly1_A  TM=1.001E+00  e=3.992E-29  Mytilus californianus
  8vcs-assembly1_E  TM=1.004E+00  e=2.288E-28  Mytilus californianus
  5duy-assembly2_B  TM=1.005E+00  e=7.122E-27  Crenomytilus grayanus

CATH classification: 2.80.10.50

Foldseek 3Di:
DAKWWKAQVLARWTWAFVVLDLADDFFGFIWTHRDADLQRIWAWDDDDVQKTWIARVSHRWTKAQVVQDQQDAWPRFIGTHNDDDQRRIWGQCQPLQWIAGPNQWTKAFVPQDSHDYTGGTITTDNDDDSRRGIFIAHSVDSPHGDDRHD/DKWWKAQVLARWTWAFVVLDLADDAFGFIWTDRDADLQRIWAWDDDDVQKTFIARVSHRWTKAQVPLDQQDAWPGFIGTHNDDDQSRIWGQPQPLQWIAGPNQWTKAQVPLDSHDYTPGTITTDNDDDSRRGIFIADSVDSVHGDDRVD